Protein AF-A0A150FUW3-F1 (afdb_monomer)

Foldseek 3Di:
DDDDDDDDDDDDDDDDDDDDDDDDDDDDDDDDDDPDDPVVVVVVVVVVVVVVVVVCVVCVLQVVQACLLVVLLVVLLVQQPAAAPFFDQVQQPQDDDPDPVSVVVCSVQQLPVRRHHTLCSCFLVLLVVLLVVLVVLLVDDLVVVVVDPPPCSVVSVLLNVLVVVPPNSVVVSVVSSVVSSLVSLLVVQQVVQVVRLSRGPDPDSPVSSVSSSVSNSVSNVVNVVSQVVSCPRHPDGSSVSSVPHPNPAGPDDRVVVVVVVVVVVVCVVVVVVVVVQQVVQVVVQVVCCVVPVDGPPSVVVVVVVVVVVVVVVVVVVVVVVVVVVVVVVVVVVVVVVVVVD

Structure (mmCIF, N/CA/C/O backbone):
data_AF-A0A150FUW3-F1
#
_entry.id   AF-A0A150FUW3-F1
#
loop_
_atom_site.group_PDB
_atom_site.id
_atom_site.type_symbol
_atom_site.label_atom_id
_atom_site.label_alt_id
_atom_site.label_comp_id
_atom_site.label_asym_id
_atom_site.label_entity_id
_atom_site.label_seq_id
_atom_site.pdbx_PDB_ins_code
_atom_site.Cartn_x
_atom_site.Cartn_y
_atom_site.Cartn_z
_atom_site.occupancy
_atom_site.B_iso_or_equiv
_atom_site.auth_seq_id
_atom_site.auth_comp_id
_atom_site.auth_asym_id
_atom_site.auth_atom_id
_atom_site.pdbx_PDB_model_num
ATOM 1 N N . MET A 1 1 ? -45.607 -16.080 4.959 1.00 37.47 1 MET A N 1
ATOM 2 C CA . MET A 1 1 ? -45.667 -17.453 4.408 1.00 37.47 1 MET A CA 1
ATOM 3 C C . MET A 1 1 ? -47.050 -17.604 3.795 1.00 37.47 1 MET A C 1
ATOM 5 O O . MET A 1 1 ? -47.989 -17.216 4.462 1.00 37.47 1 MET A O 1
ATOM 9 N N . GLN A 1 2 ? -47.264 -18.031 2.559 1.00 35.19 2 GLN A N 1
ATOM 10 C CA . GLN A 1 2 ? -46.409 -18.742 1.613 1.00 35.19 2 GLN A CA 1
ATOM 11 C C . GLN A 1 2 ? -46.998 -18.547 0.205 1.00 35.19 2 GLN A C 1
ATOM 13 O O . GLN A 1 2 ? -48.210 -18.475 0.067 1.00 35.19 2 GLN A O 1
ATOM 18 N N . GLU A 1 3 ? -46.100 -18.437 -0.775 1.00 34.81 3 GLU A N 1
ATOM 19 C CA . GLU A 1 3 ? -46.233 -18.745 -2.208 1.00 34.81 3 GLU A CA 1
ATOM 20 C C . GLU A 1 3 ? -47.586 -18.560 -2.918 1.00 34.81 3 GLU A C 1
ATOM 22 O O . GLU A 1 3 ? -48.556 -19.258 -2.645 1.00 34.81 3 GLU A O 1
ATOM 27 N N . CYS A 1 4 ? -47.582 -17.770 -3.999 1.00 29.14 4 CYS A N 1
ATOM 28 C CA . CYS A 1 4 ? -48.498 -18.022 -5.108 1.00 29.14 4 CYS A CA 1
ATOM 29 C C . CYS A 1 4 ? -47.717 -18.145 -6.420 1.00 29.14 4 CYS A C 1
ATOM 31 O O . CYS A 1 4 ? -47.037 -17.219 -6.866 1.00 29.14 4 CYS A O 1
ATOM 33 N N . LYS A 1 5 ? -47.787 -19.364 -6.958 1.00 31.11 5 LYS A N 1
ATOM 34 C CA . LYS A 1 5 ? -47.196 -19.866 -8.194 1.00 31.11 5 LYS A CA 1
ATOM 35 C C . LYS A 1 5 ? -47.836 -19.231 -9.425 1.00 31.11 5 LYS A C 1
ATOM 37 O O . LYS A 1 5 ? -49.037 -18.994 -9.478 1.00 31.11 5 LYS A O 1
ATOM 42 N N . VAL A 1 6 ? -47.009 -19.094 -10.454 1.00 38.91 6 VAL A N 1
ATOM 43 C CA . VAL A 1 6 ? -47.401 -18.985 -11.860 1.00 38.91 6 VAL A CA 1
ATOM 44 C C . VAL A 1 6 ? -48.205 -20.226 -12.267 1.00 38.91 6 VAL A C 1
ATOM 46 O O . VAL A 1 6 ? -47.718 -21.342 -12.100 1.00 38.91 6 VAL A O 1
ATOM 49 N N . SER A 1 7 ? -49.389 -20.044 -12.855 1.00 29.75 7 SER A N 1
ATOM 50 C CA . SER A 1 7 ? -49.912 -20.960 -13.875 1.00 29.75 7 SER A CA 1
ATOM 51 C C . SER A 1 7 ? -50.961 -20.270 -14.739 1.00 29.75 7 SER A C 1
ATOM 53 O O . SER A 1 7 ? -51.855 -19.586 -14.249 1.00 29.75 7 SER A O 1
ATOM 55 N N . ALA A 1 8 ? -50.807 -20.482 -16.039 1.00 37.47 8 ALA A N 1
ATOM 56 C CA . ALA A 1 8 ? -51.645 -20.012 -17.121 1.00 37.47 8 ALA A CA 1
ATOM 57 C C . ALA A 1 8 ? -53.070 -20.584 -17.068 1.00 37.47 8 ALA A C 1
ATOM 59 O O . ALA A 1 8 ? -53.261 -21.765 -16.779 1.00 37.47 8 ALA A O 1
ATOM 60 N N . ALA A 1 9 ? -54.042 -19.758 -17.452 1.00 31.02 9 ALA A N 1
ATOM 61 C CA . ALA A 1 9 ? -55.336 -20.193 -17.960 1.00 31.02 9 ALA A CA 1
ATOM 62 C C . ALA A 1 9 ? -55.851 -19.133 -18.947 1.00 31.02 9 ALA A C 1
ATOM 64 O O . ALA A 1 9 ? -56.183 -18.013 -18.563 1.00 31.02 9 ALA A O 1
ATOM 65 N N . ALA A 1 10 ? -55.857 -19.486 -20.231 1.00 38.84 10 ALA A N 1
ATOM 66 C CA . ALA A 1 10 ? -56.596 -18.780 -21.271 1.00 38.84 10 ALA A CA 1
ATOM 67 C C . ALA A 1 10 ? -58.101 -19.071 -21.134 1.00 38.84 10 ALA A C 1
ATOM 69 O O . ALA A 1 10 ? -58.467 -20.128 -20.610 1.00 38.84 10 ALA A O 1
ATOM 70 N N . PRO A 1 11 ? -58.968 -18.212 -21.693 1.00 39.62 11 PRO A N 1
ATOM 71 C CA . PRO A 1 11 ? -60.165 -18.752 -22.327 1.00 39.62 11 PRO A CA 1
ATOM 72 C C . PRO A 1 11 ? -60.498 -18.112 -23.685 1.00 39.62 11 PRO A C 1
ATOM 74 O O . PRO A 1 11 ? -60.411 -16.900 -23.862 1.00 39.62 11 PRO A O 1
ATOM 77 N N . GLY A 1 12 ? -60.968 -18.972 -24.594 1.00 30.33 12 GLY A N 1
ATOM 78 C CA . GLY A 1 12 ? -62.076 -18.680 -25.508 1.00 30.33 12 GLY A CA 1
ATOM 79 C C . GLY A 1 12 ? -61.728 -18.045 -26.852 1.00 30.33 12 GLY A C 1
ATOM 80 O O . GLY A 1 12 ? -61.810 -16.832 -26.999 1.00 30.33 12 GLY A O 1
ATOM 81 N N . TRP A 1 13 ? -61.434 -18.876 -27.855 1.00 28.28 13 TRP A N 1
ATOM 82 C CA . TRP A 1 13 ? -61.594 -18.527 -29.271 1.00 28.28 13 TRP A CA 1
ATOM 83 C C . TRP A 1 13 ? -62.725 -19.376 -29.848 1.00 28.28 13 TRP A C 1
ATOM 85 O O . TRP A 1 13 ? -62.518 -20.546 -30.162 1.00 28.28 13 TRP A O 1
ATOM 95 N N . ASP A 1 14 ? -63.897 -18.764 -29.994 1.00 31.34 14 ASP A N 1
ATOM 96 C CA . ASP A 1 14 ? -64.994 -19.292 -30.795 1.00 31.34 14 ASP A CA 1
ATOM 97 C C . ASP A 1 14 ? -65.057 -18.531 -32.125 1.00 31.34 14 ASP A C 1
ATOM 99 O O . ASP A 1 14 ? -65.269 -17.323 -32.163 1.00 31.34 14 ASP A O 1
ATOM 103 N N . GLY A 1 15 ? -64.893 -19.280 -33.216 1.00 33.44 15 GLY A N 1
ATOM 104 C CA . GLY A 1 15 ? -65.797 -19.193 -34.362 1.00 33.44 15 GLY A CA 1
ATOM 105 C C . GLY A 1 15 ? -65.642 -18.055 -35.379 1.00 33.44 15 GLY A C 1
ATOM 106 O O . GLY A 1 15 ? -66.242 -17.000 -35.244 1.00 33.44 15 GLY A O 1
ATOM 107 N N . ALA A 1 16 ? -65.063 -18.443 -36.521 1.00 32.34 16 ALA A N 1
ATOM 108 C CA . ALA A 1 16 ? -65.572 -18.192 -37.879 1.00 32.34 16 ALA A CA 1
ATOM 109 C C . ALA A 1 16 ? -65.174 -16.905 -38.641 1.00 32.34 16 ALA A C 1
ATOM 111 O O . ALA A 1 16 ? -65.642 -15.808 -38.369 1.00 32.34 16 ALA A O 1
ATOM 112 N N . GLY A 1 17 ? -64.473 -17.125 -39.766 1.00 31.06 17 GLY A N 1
ATOM 113 C CA . GLY A 1 17 ? -64.921 -16.595 -41.062 1.00 31.06 17 GLY A CA 1
ATOM 114 C C . GLY A 1 17 ? -64.047 -15.549 -41.769 1.00 31.06 17 GLY A C 1
ATOM 115 O O . GLY A 1 17 ? -64.211 -14.362 -41.547 1.00 31.06 17 GLY A O 1
ATOM 116 N N . GLY A 1 18 ? -63.246 -16.002 -42.746 1.00 31.27 18 GLY A N 1
ATOM 117 C CA . GLY A 1 18 ? -63.209 -15.406 -44.095 1.00 31.27 18 GLY A CA 1
ATOM 118 C C . GLY A 1 18 ? -62.321 -14.182 -44.394 1.00 31.27 18 GLY A C 1
ATOM 119 O O . GLY A 1 18 ? -62.768 -13.053 -44.264 1.00 31.27 18 GLY A O 1
ATOM 120 N N . GLY A 1 19 ? -61.158 -14.440 -45.017 1.00 30.11 19 GLY A N 1
ATOM 121 C CA . GLY A 1 19 ? -60.608 -13.642 -46.136 1.00 30.11 19 GLY A CA 1
ATOM 122 C C . GLY A 1 19 ? -59.624 -12.487 -45.834 1.00 30.11 19 GLY A C 1
ATOM 123 O O . GLY A 1 19 ? -59.912 -11.634 -45.003 1.00 30.11 19 GLY A O 1
ATOM 124 N N . PRO A 1 20 ? -58.488 -12.384 -46.560 1.00 39.41 20 PRO A N 1
ATOM 125 C CA . PRO A 1 20 ? -57.720 -11.141 -46.731 1.00 39.41 20 PRO A CA 1
ATOM 126 C C . PRO A 1 20 ? -57.945 -10.556 -48.151 1.00 39.41 20 PRO A C 1
ATOM 128 O O . PRO A 1 20 ? -58.578 -11.216 -48.977 1.00 39.41 20 PRO A O 1
ATOM 131 N N . PRO A 1 21 ? -57.287 -9.455 -48.570 1.00 55.69 21 PRO A N 1
ATOM 132 C CA . PRO A 1 21 ? -56.905 -8.203 -47.891 1.00 55.69 21 PRO A CA 1
ATOM 133 C C . PRO A 1 21 ? -57.325 -6.953 -48.721 1.00 55.69 21 PRO A C 1
ATOM 135 O O . PRO A 1 21 ? -57.445 -7.060 -49.934 1.00 55.69 21 PRO A O 1
ATOM 138 N N . ALA A 1 22 ? -57.445 -5.745 -48.143 1.00 32.94 22 ALA A N 1
ATOM 139 C CA . ALA A 1 22 ? -57.265 -4.487 -48.906 1.00 32.94 22 ALA A CA 1
ATOM 140 C C . ALA A 1 22 ? -57.236 -3.206 -48.039 1.00 32.94 22 ALA A C 1
ATOM 142 O O . ALA A 1 22 ? -58.161 -2.921 -47.291 1.00 32.94 22 ALA A O 1
ATOM 143 N N . SER A 1 23 ? -56.155 -2.440 -48.223 1.00 32.97 23 SER A N 1
ATOM 144 C CA . SER A 1 23 ? -56.028 -0.968 -48.255 1.00 32.97 23 SER A CA 1
ATOM 145 C C . SER A 1 23 ? -56.788 -0.057 -47.269 1.00 32.97 23 SER A C 1
ATOM 147 O O . SER A 1 23 ? -57.982 0.175 -47.398 1.00 32.97 23 SER A O 1
ATOM 149 N N . ALA A 1 24 ? -55.979 0.626 -46.449 1.00 38.06 24 ALA A N 1
ATOM 150 C CA . ALA A 1 24 ? -55.981 2.072 -46.190 1.00 38.06 24 ALA A CA 1
ATOM 151 C C . ALA A 1 24 ? -57.296 2.783 -45.807 1.00 38.06 24 ALA A C 1
ATOM 153 O O . ALA A 1 24 ? -58.077 3.172 -46.665 1.00 38.06 24 ALA A O 1
ATOM 154 N N . SER A 1 25 ? -57.380 3.197 -44.539 1.00 31.14 25 SER A N 1
ATOM 155 C CA . SER A 1 25 ? -57.768 4.574 -44.201 1.00 31.14 25 SER A CA 1
ATOM 156 C C . SER A 1 25 ? -57.341 4.924 -42.776 1.00 31.14 25 SER A C 1
ATOM 158 O O . SER A 1 25 ? -57.685 4.250 -41.807 1.00 31.14 25 SER A O 1
ATOM 160 N N . THR A 1 26 ? -56.571 6.000 -42.675 1.00 40.09 26 THR A N 1
ATOM 161 C CA . THR A 1 26 ? -56.223 6.746 -41.467 1.00 40.09 26 THR A CA 1
ATOM 162 C C . THR A 1 26 ? -57.448 7.061 -40.610 1.00 40.09 26 THR A C 1
ATOM 164 O O . THR A 1 26 ? -58.296 7.852 -41.015 1.00 40.09 26 THR A O 1
ATOM 167 N N . THR A 1 27 ? -57.479 6.530 -39.388 1.00 36.19 27 THR A N 1
ATOM 168 C CA . THR A 1 27 ? -58.289 7.082 -38.294 1.00 36.19 27 THR A CA 1
ATOM 169 C C . THR A 1 27 ? -57.377 7.216 -37.082 1.00 36.19 27 THR A C 1
ATOM 171 O O . THR A 1 27 ? -56.878 6.231 -36.545 1.00 36.19 27 THR A O 1
ATOM 174 N N . SER A 1 28 ? -57.073 8.462 -36.729 1.00 34.62 28 SER A N 1
ATOM 175 C CA . SER A 1 28 ? -56.218 8.863 -35.615 1.00 34.62 28 SER A CA 1
ATOM 176 C C . SER A 1 28 ? -56.767 8.348 -34.282 1.00 34.62 28 SER A C 1
ATOM 178 O O . SER A 1 28 ? -57.844 8.765 -33.856 1.00 34.62 28 SER A O 1
ATOM 180 N N . ALA A 1 29 ? -56.018 7.471 -33.615 1.00 37.16 29 ALA A N 1
ATOM 181 C CA . ALA A 1 29 ? -56.268 7.098 -32.226 1.00 37.16 29 ALA A CA 1
ATOM 182 C C . ALA A 1 29 ? -55.984 8.296 -31.288 1.00 37.16 29 ALA A C 1
ATOM 184 O O . ALA A 1 29 ? -55.055 9.064 -31.560 1.00 37.16 29 ALA A O 1
ATOM 185 N N . PRO A 1 30 ? -56.747 8.480 -30.193 1.00 42.69 30 PRO A N 1
ATOM 186 C CA . PRO A 1 30 ? -56.487 9.544 -29.228 1.00 42.69 30 PRO A CA 1
ATOM 187 C C . PRO A 1 30 ? -55.140 9.311 -28.514 1.00 42.69 30 PRO A C 1
ATOM 189 O O . PRO A 1 30 ? -54.768 8.158 -28.274 1.00 42.69 30 PRO A O 1
ATOM 192 N N . PRO A 1 31 ? -54.387 10.372 -28.168 1.00 46.78 31 PRO A N 1
ATOM 193 C CA . PRO A 1 31 ? -53.097 10.225 -27.507 1.00 46.78 31 PRO A CA 1
ATOM 194 C C . PRO A 1 31 ? -53.284 9.643 -26.101 1.00 46.78 31 PRO A C 1
ATOM 196 O O . PRO A 1 31 ? -54.133 10.094 -25.332 1.00 46.78 31 PRO A O 1
ATOM 199 N N . LEU A 1 32 ? -52.470 8.638 -25.772 1.00 51.12 32 LEU A N 1
ATOM 200 C CA . LEU A 1 32 ? -52.350 8.069 -24.429 1.00 51.12 32 LEU A CA 1
ATOM 201 C C . LEU A 1 32 ? -52.140 9.196 -23.397 1.00 51.12 32 LEU A C 1
ATOM 203 O O . LEU A 1 32 ? -51.276 10.051 -23.61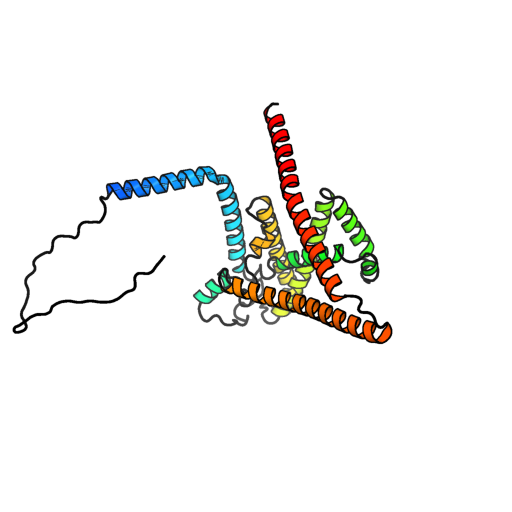4 1.00 51.12 32 LEU A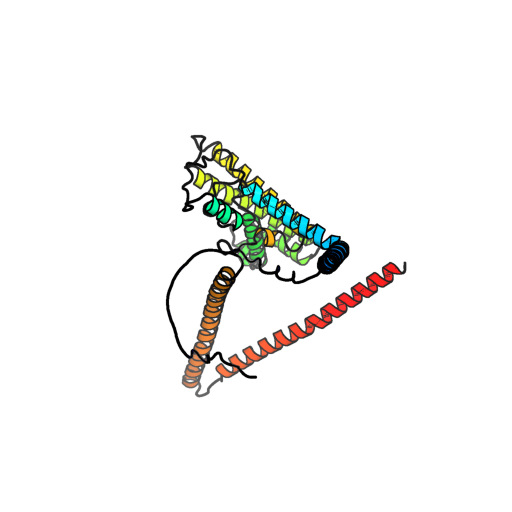 O 1
ATOM 207 N N . PRO A 1 33 ? -52.884 9.221 -22.276 1.00 49.25 33 PRO A N 1
ATOM 208 C CA . PRO A 1 33 ? -52.696 10.242 -21.256 1.00 49.25 33 PRO A CA 1
ATOM 209 C C . PRO A 1 33 ? -51.304 10.095 -20.627 1.00 49.25 33 PRO A C 1
ATOM 211 O O . PRO A 1 33 ? -50.927 9.025 -20.148 1.00 49.25 33 PRO A O 1
ATOM 214 N N . LEU A 1 34 ? -50.531 11.183 -20.642 1.00 60.91 34 LEU A N 1
ATOM 215 C CA . LEU A 1 34 ? -49.249 11.282 -19.946 1.00 60.91 34 LEU A CA 1
ATOM 216 C C . LEU A 1 34 ? -49.451 10.966 -18.449 1.00 60.91 34 LEU A C 1
ATOM 218 O O . LEU A 1 34 ? -50.363 11.520 -17.834 1.00 60.91 34 LEU A O 1
ATOM 222 N N . PRO A 1 35 ? -48.608 10.112 -17.838 1.00 61.66 35 PRO A N 1
ATOM 223 C CA . PRO A 1 35 ? -48.857 9.535 -16.512 1.00 61.66 35 PRO A CA 1
ATOM 224 C C . PRO A 1 35 ? -48.740 10.521 -15.334 1.00 61.66 35 PRO A C 1
ATOM 226 O O . PRO A 1 35 ? -48.893 10.115 -14.185 1.00 61.66 35 PRO A O 1
ATOM 229 N N . TRP A 1 36 ? -48.465 11.804 -15.577 1.00 66.25 36 TRP A N 1
ATOM 230 C CA . TRP A 1 36 ? -48.408 12.834 -14.542 1.00 66.25 36 TRP A CA 1
ATOM 231 C C . TRP A 1 36 ? -48.543 14.241 -15.149 1.00 66.25 36 TRP A C 1
ATOM 233 O O . TRP A 1 36 ? -47.997 14.505 -16.223 1.00 66.25 36 TRP A O 1
ATOM 243 N N . PRO A 1 37 ? -49.231 15.178 -14.473 1.00 75.12 37 PRO A N 1
ATOM 244 C CA . PRO A 1 37 ? -49.246 16.577 -14.883 1.00 75.12 37 PRO A CA 1
ATOM 245 C C . PRO A 1 37 ? -47.845 17.185 -14.714 1.00 75.12 37 PRO A C 1
ATOM 247 O O . PRO A 1 37 ? -47.195 16.968 -13.691 1.00 75.12 37 PRO A O 1
ATOM 250 N N . LEU A 1 38 ? -47.377 17.969 -15.697 1.00 68.44 38 LEU A N 1
ATOM 251 C CA . LEU A 1 38 ? -46.024 18.558 -15.723 1.00 68.44 38 LEU A CA 1
ATOM 252 C C . LEU A 1 38 ? -45.672 19.345 -14.443 1.00 68.44 38 LEU A C 1
ATOM 254 O O . LEU A 1 38 ? -44.518 19.362 -14.015 1.00 68.44 38 LEU A O 1
ATOM 258 N N . SER A 1 39 ? -46.676 19.925 -13.784 1.00 72.44 39 SER A N 1
ATOM 259 C CA . SER A 1 39 ? -46.544 20.608 -12.494 1.00 72.44 39 SER A CA 1
ATOM 260 C C . SER A 1 39 ? -46.178 19.673 -11.333 1.00 72.44 39 SER A C 1
ATOM 262 O O . SER A 1 39 ? -45.426 20.074 -10.446 1.00 72.44 39 SER A O 1
ATOM 264 N N . ALA A 1 40 ? -46.638 18.418 -11.340 1.00 69.25 40 ALA A N 1
ATOM 265 C CA . ALA A 1 40 ? -46.358 17.448 -10.282 1.00 69.25 40 ALA A CA 1
ATOM 266 C C . ALA A 1 40 ? -44.924 16.903 -10.347 1.00 69.25 40 ALA A C 1
ATOM 268 O O . ALA A 1 40 ? -44.279 16.785 -9.305 1.00 69.25 40 ALA A O 1
ATOM 269 N N . ALA A 1 41 ? -44.373 16.636 -11.538 1.00 67.06 41 ALA A N 1
ATOM 270 C CA . ALA A 1 41 ? -42.957 16.266 -11.617 1.00 67.06 41 ALA A CA 1
ATOM 271 C C . ALA A 1 41 ? -42.030 17.455 -11.388 1.00 67.06 41 ALA A C 1
ATOM 273 O O . ALA A 1 41 ? -40.966 17.264 -10.807 1.00 67.06 41 ALA A O 1
ATOM 274 N N . ALA A 1 42 ? -42.425 18.670 -11.785 1.00 69.94 42 ALA A N 1
ATOM 275 C CA . ALA A 1 42 ? -41.672 19.873 -11.447 1.00 69.94 42 ALA A CA 1
ATOM 276 C C . ALA A 1 42 ? -41.606 20.072 -9.923 1.00 69.94 42 ALA A C 1
ATOM 278 O O . ALA A 1 42 ? -40.523 20.302 -9.386 1.00 69.94 42 ALA A O 1
ATOM 279 N N . ALA A 1 43 ? -42.722 19.887 -9.208 1.00 70.75 43 ALA A N 1
ATOM 280 C CA . ALA A 1 43 ? -42.760 19.939 -7.745 1.00 70.75 43 ALA A CA 1
ATOM 281 C C . ALA A 1 43 ? -41.944 18.807 -7.086 1.00 70.75 43 ALA A C 1
ATOM 283 O O . ALA A 1 43 ? -41.231 19.042 -6.109 1.00 70.75 43 ALA A O 1
ATOM 284 N N . TRP A 1 44 ? -41.984 17.591 -7.638 1.00 70.94 44 TRP A N 1
ATOM 285 C CA . TRP A 1 44 ? -41.188 16.458 -7.154 1.00 70.94 44 TRP A CA 1
ATOM 286 C C . TRP A 1 44 ? -39.676 16.650 -7.382 1.00 70.94 44 TRP A C 1
ATOM 288 O O . TRP A 1 44 ? -38.876 16.403 -6.476 1.00 70.94 44 TRP A O 1
ATOM 298 N N . LEU A 1 45 ? -39.272 17.148 -8.557 1.00 72.88 45 LEU A N 1
ATOM 299 C CA . LEU A 1 45 ? -37.883 17.505 -8.871 1.00 72.88 45 LEU A CA 1
ATOM 300 C C . LEU A 1 45 ? -37.397 18.651 -7.986 1.00 72.88 45 LEU A C 1
ATOM 302 O O . LEU A 1 45 ? -36.316 18.546 -7.412 1.00 72.88 45 LEU A O 1
ATOM 306 N N . ALA A 1 46 ? -38.202 19.701 -7.809 1.00 71.38 46 ALA A N 1
ATOM 307 C CA . ALA A 1 46 ? -37.883 20.809 -6.913 1.00 71.38 46 ALA A CA 1
ATOM 308 C C . ALA A 1 46 ? -37.718 20.333 -5.460 1.00 71.38 46 ALA A C 1
ATOM 310 O O . ALA A 1 46 ? -36.768 20.731 -4.786 1.00 71.38 46 ALA A O 1
ATOM 311 N N . GLY A 1 47 ? -38.568 19.410 -4.995 1.00 71.31 47 GLY A N 1
ATOM 312 C CA . GLY A 1 47 ? -38.445 18.777 -3.681 1.00 71.31 47 GLY A CA 1
ATOM 313 C C . GLY A 1 47 ? -37.153 17.969 -3.519 1.00 71.31 47 GLY A C 1
ATOM 314 O O . GLY A 1 47 ? -36.472 18.104 -2.498 1.00 71.31 47 GLY A O 1
ATOM 315 N N . ARG A 1 48 ? -36.760 17.182 -4.534 1.00 72.31 48 ARG A N 1
ATOM 316 C CA . ARG A 1 48 ? -35.489 16.427 -4.527 1.00 72.31 48 ARG A CA 1
ATOM 317 C C . ARG A 1 48 ? -34.266 17.335 -4.621 1.00 72.31 48 ARG A C 1
ATOM 319 O O . ARG A 1 48 ? -33.291 17.085 -3.920 1.00 72.31 48 ARG A O 1
ATOM 326 N N . LEU A 1 49 ? -34.321 18.394 -5.423 1.00 72.56 49 LEU A N 1
ATOM 327 C CA . LEU A 1 49 ? -33.244 19.378 -5.545 1.00 72.56 49 LEU A CA 1
ATOM 328 C C . LEU A 1 49 ? -33.081 20.187 -4.251 1.00 72.56 49 LEU A C 1
ATOM 330 O O . LEU A 1 49 ? -31.960 20.383 -3.795 1.00 72.56 49 LEU A O 1
ATOM 334 N N . ALA A 1 50 ? -34.178 20.563 -3.590 1.00 67.94 50 ALA A N 1
ATOM 335 C CA . ALA A 1 50 ? -34.140 21.222 -2.285 1.00 67.94 50 ALA A CA 1
ATOM 336 C C . ALA A 1 50 ? -33.668 20.283 -1.160 1.00 67.94 50 ALA A C 1
ATOM 338 O O . ALA A 1 50 ? -33.014 20.720 -0.212 1.00 67.94 50 ALA A O 1
ATOM 339 N N . ALA A 1 51 ? -33.988 18.987 -1.228 1.00 65.44 51 ALA A N 1
ATOM 340 C CA . ALA A 1 51 ? -33.436 17.984 -0.315 1.00 65.44 51 ALA A CA 1
ATOM 341 C C . ALA A 1 51 ? -31.927 17.774 -0.545 1.00 65.44 51 ALA A C 1
ATOM 343 O O . ALA A 1 51 ? -31.168 17.738 0.420 1.00 65.44 51 ALA A O 1
ATOM 344 N N . ALA A 1 52 ? -31.482 17.724 -1.804 1.00 60.84 52 ALA A N 1
ATOM 345 C CA . ALA A 1 52 ? -30.069 17.622 -2.166 1.00 60.84 52 ALA A CA 1
ATOM 346 C C . ALA A 1 52 ? -29.271 18.874 -1.766 1.00 60.84 52 ALA A C 1
ATOM 348 O O . ALA A 1 52 ? -28.181 18.753 -1.217 1.00 60.84 52 ALA A O 1
ATOM 349 N N . ALA A 1 53 ? -29.828 20.074 -1.952 1.00 65.56 53 ALA A N 1
ATOM 350 C CA . ALA A 1 53 ? -29.200 21.324 -1.526 1.00 65.56 53 ALA A CA 1
ATOM 351 C C . ALA A 1 53 ? -29.045 21.399 0.003 1.00 65.56 53 ALA A C 1
ATOM 353 O O . ALA A 1 53 ? -27.981 21.768 0.499 1.00 65.56 53 ALA A O 1
ATOM 354 N N . ARG A 1 54 ? -30.069 20.974 0.759 1.00 63.84 54 ARG A N 1
ATOM 355 C CA . ARG A 1 54 ? -30.001 20.871 2.229 1.00 63.84 54 ARG A CA 1
ATOM 356 C C . ARG A 1 54 ? -28.977 19.833 2.690 1.00 63.84 54 ARG A C 1
ATOM 358 O O . ARG A 1 54 ? -28.241 20.097 3.635 1.00 63.84 54 ARG A O 1
ATOM 365 N N . PHE A 1 55 ? -28.882 18.697 1.998 1.00 62.69 55 PHE A N 1
ATOM 366 C CA . PHE A 1 55 ? -27.862 17.679 2.252 1.00 62.69 55 PHE A CA 1
ATOM 367 C C . PHE A 1 55 ? -26.444 18.213 1.994 1.00 62.69 55 PHE A C 1
ATOM 369 O O . PHE A 1 55 ? -25.579 18.089 2.857 1.00 62.69 55 PHE A O 1
ATOM 376 N N . CYS A 1 56 ? -26.209 18.874 0.857 1.00 61.38 56 CYS A N 1
ATOM 377 C CA . CYS A 1 56 ? -24.910 19.469 0.537 1.00 61.38 56 CYS A CA 1
ATOM 378 C C . CYS A 1 56 ? -24.502 20.570 1.520 1.00 61.38 56 CYS A C 1
ATOM 380 O O . CYS A 1 56 ? -23.325 20.674 1.847 1.00 61.38 56 CYS A O 1
ATOM 382 N N . HIS A 1 57 ? -25.451 21.367 2.019 1.00 65.00 57 HIS A N 1
ATOM 383 C CA . HIS A 1 57 ? -25.160 22.394 3.018 1.00 65.00 57 HIS A CA 1
ATOM 384 C C . HIS A 1 57 ? -24.810 21.782 4.385 1.00 65.00 57 HIS A C 1
ATOM 386 O O . HIS A 1 57 ? -23.853 22.210 5.028 1.00 65.00 57 HIS A O 1
ATOM 392 N N . TYR A 1 58 ? -25.530 20.732 4.797 1.00 66.12 58 TYR A N 1
ATOM 393 C CA . TYR A 1 58 ? -25.291 20.043 6.068 1.00 66.12 58 TYR A CA 1
ATOM 394 C C . TYR A 1 58 ? -23.977 19.241 6.077 1.00 66.12 58 TYR A C 1
ATOM 396 O O . TYR A 1 58 ? -23.274 19.220 7.082 1.00 66.12 58 TYR A O 1
ATOM 404 N N . TYR A 1 59 ? -23.606 18.627 4.949 1.00 70.00 59 TYR A N 1
ATOM 405 C CA . TYR A 1 59 ? -22.398 17.801 4.815 1.00 70.00 59 TYR A CA 1
ATOM 406 C C . TYR A 1 59 ? -21.265 18.482 4.036 1.00 70.00 59 TYR A C 1
ATOM 408 O O . TYR A 1 59 ? -20.370 17.790 3.547 1.00 70.00 59 TYR A O 1
ATOM 416 N N . HIS A 1 60 ? -21.270 19.814 3.91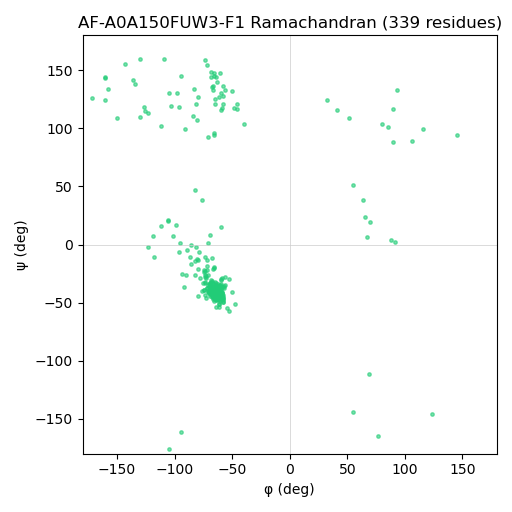0 1.00 76.31 60 HIS A N 1
ATOM 417 C CA . HIS A 1 60 ? -20.298 20.529 3.073 1.00 76.31 60 HIS A CA 1
ATOM 418 C C . HIS A 1 60 ? -18.841 20.222 3.471 1.00 76.31 60 HIS A C 1
ATOM 420 O O . HIS A 1 60 ? -17.979 20.092 2.605 1.00 76.31 60 HIS A O 1
ATOM 426 N N . GLU A 1 61 ? -18.578 20.019 4.766 1.00 75.06 61 GLU A N 1
ATOM 427 C CA . GLU A 1 61 ? -17.249 19.680 5.273 1.00 75.06 61 GLU A CA 1
ATOM 428 C C . GLU A 1 61 ? -16.824 18.263 4.853 1.00 75.06 61 GLU A C 1
ATOM 430 O O . GLU A 1 61 ? -15.718 18.062 4.355 1.00 75.06 61 GLU A O 1
ATOM 435 N N . VAL A 1 62 ? -17.721 17.278 4.961 1.00 73.88 62 VAL A N 1
ATOM 436 C CA . VAL A 1 62 ? -17.455 15.891 4.540 1.00 73.88 62 VAL A CA 1
ATOM 437 C C . VAL A 1 62 ? -17.289 15.805 3.023 1.00 73.88 62 VAL A C 1
ATOM 439 O O . VAL A 1 62 ? -16.387 15.121 2.543 1.00 73.88 62 VAL A O 1
ATOM 442 N N . LEU A 1 63 ? -18.118 16.527 2.266 1.00 74.00 63 LEU A N 1
ATOM 443 C CA . LEU A 1 63 ? -18.021 16.620 0.808 1.00 74.00 63 LEU A CA 1
ATOM 444 C C . LEU A 1 63 ? -16.725 17.306 0.368 1.00 74.00 63 LEU A C 1
ATOM 446 O O . LEU A 1 63 ? -16.123 16.862 -0.604 1.00 74.00 63 LEU A O 1
ATOM 450 N N . GLY A 1 64 ? -16.257 18.323 1.096 1.00 78.69 64 GLY A N 1
ATOM 451 C CA . GLY A 1 64 ? -14.963 18.963 0.853 1.00 78.69 64 GLY A CA 1
ATOM 452 C C . GLY A 1 64 ? -13.794 17.997 1.052 1.00 78.69 64 GLY A C 1
ATOM 453 O O . GLY A 1 64 ? -12.937 17.870 0.175 1.00 78.69 64 GLY A O 1
ATOM 454 N N . ARG A 1 65 ? -13.798 17.234 2.154 1.00 81.19 65 ARG A N 1
ATOM 455 C CA . ARG A 1 65 ? -12.781 16.198 2.407 1.00 81.19 65 ARG A CA 1
ATOM 456 C C . ARG A 1 65 ? -12.852 15.065 1.377 1.00 81.19 65 ARG A C 1
ATOM 458 O O . ARG A 1 65 ? -11.818 14.630 0.875 1.00 81.19 65 ARG A O 1
ATOM 465 N N . ALA A 1 66 ? -14.056 14.629 0.999 1.00 78.75 66 ALA A N 1
ATOM 466 C CA . ALA A 1 66 ? -14.265 13.636 -0.055 1.00 78.75 66 ALA A CA 1
ATOM 467 C C . ALA A 1 66 ? -13.748 14.129 -1.413 1.00 78.75 66 ALA A C 1
ATOM 469 O O . ALA A 1 66 ? -13.010 13.411 -2.086 1.00 78.75 66 ALA A O 1
ATOM 470 N N . ALA A 1 67 ? -14.079 15.362 -1.798 1.00 84.44 67 ALA A N 1
ATOM 471 C CA . ALA A 1 67 ? -13.635 15.969 -3.047 1.00 84.44 67 ALA A CA 1
ATOM 472 C C . ALA A 1 67 ? -12.109 16.089 -3.104 1.00 84.44 67 ALA A C 1
ATOM 474 O O . ALA A 1 67 ? -11.521 15.776 -4.136 1.00 84.44 67 ALA A O 1
ATOM 475 N N . LEU A 1 68 ? -11.460 16.445 -1.990 1.00 87.69 68 LEU A N 1
ATOM 476 C CA . LEU A 1 68 ? -10.002 16.443 -1.887 1.00 87.69 68 LEU A CA 1
ATOM 477 C C . LEU A 1 68 ? -9.431 15.035 -2.107 1.00 87.69 68 LEU A C 1
ATOM 479 O O . LEU A 1 68 ? -8.540 14.866 -2.939 1.00 87.69 68 LEU A O 1
ATOM 483 N N . THR A 1 69 ? -9.974 14.008 -1.438 1.00 83.44 69 THR A N 1
ATOM 484 C CA . THR A 1 69 ? -9.504 12.623 -1.642 1.00 83.44 69 THR A CA 1
ATOM 485 C C . THR A 1 69 ? -9.695 12.131 -3.071 1.00 83.44 69 THR A C 1
ATOM 487 O O . THR A 1 69 ? -8.764 11.580 -3.654 1.00 83.44 69 THR A O 1
ATOM 490 N N . LEU A 1 70 ? -10.866 12.368 -3.664 1.00 84.00 70 LEU A N 1
ATOM 491 C CA . LEU A 1 70 ? -11.169 11.972 -5.036 1.00 84.00 70 LEU A CA 1
ATOM 492 C C . LEU A 1 70 ? -10.326 12.756 -6.046 1.00 84.00 70 LEU A C 1
ATOM 494 O O . LEU A 1 70 ? -9.861 12.173 -7.021 1.00 84.00 70 LEU A O 1
ATOM 498 N N . GLY A 1 71 ? -10.074 14.042 -5.794 1.00 86.19 71 GLY A N 1
ATOM 499 C CA . GLY A 1 71 ? -9.216 14.888 -6.620 1.00 86.19 71 GLY A CA 1
ATOM 500 C C . GLY A 1 71 ? -7.760 14.422 -6.618 1.00 86.19 71 GLY A C 1
ATOM 501 O O . GLY A 1 71 ? -7.172 14.253 -7.684 1.00 86.19 71 GLY A O 1
ATOM 502 N N . LEU A 1 72 ? -7.191 14.133 -5.442 1.00 84.75 72 LEU A N 1
ATOM 503 C CA . LEU A 1 72 ? -5.833 13.584 -5.322 1.00 84.75 72 LEU A CA 1
ATOM 504 C C . LEU A 1 72 ? -5.719 12.192 -5.958 1.00 84.75 72 LEU A C 1
ATOM 506 O O . LEU A 1 72 ? -4.753 11.927 -6.673 1.0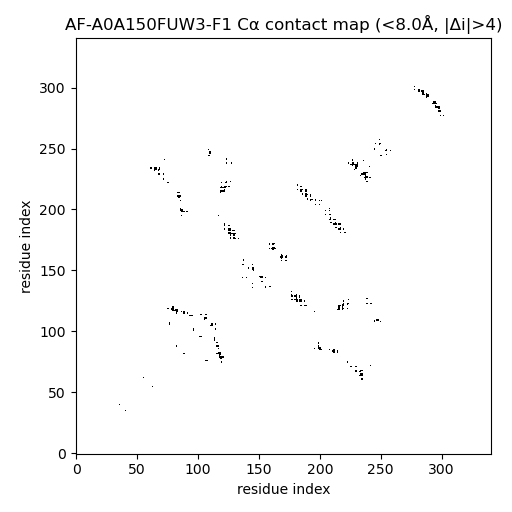0 84.75 72 LEU A O 1
ATOM 510 N N . LEU A 1 73 ? -6.717 11.321 -5.771 1.00 83.31 73 LEU A N 1
ATOM 511 C CA . LEU A 1 73 ? -6.763 10.014 -6.436 1.00 83.31 73 LEU A CA 1
ATOM 512 C C . LEU A 1 73 ? -6.832 10.156 -7.962 1.00 83.31 73 LEU A C 1
ATOM 514 O O . LEU A 1 73 ? -6.093 9.472 -8.669 1.00 83.31 73 LEU A O 1
ATOM 518 N N . ALA A 1 74 ? -7.671 11.058 -8.474 1.00 81.62 74 ALA A N 1
ATOM 519 C CA . ALA A 1 74 ? -7.767 11.335 -9.904 1.00 81.62 74 ALA A CA 1
ATOM 520 C C . ALA A 1 74 ? -6.444 11.873 -10.469 1.00 81.62 74 ALA A C 1
ATOM 522 O O . ALA A 1 74 ? -6.028 11.446 -11.543 1.00 81.62 74 ALA A O 1
ATOM 523 N N . LEU A 1 75 ? -5.746 12.741 -9.731 1.00 84.69 75 LEU A N 1
ATOM 524 C CA . LEU A 1 75 ? -4.455 13.297 -10.136 1.00 84.69 75 LEU A CA 1
ATOM 525 C C . LEU A 1 75 ? -3.349 12.233 -10.174 1.00 84.69 75 LEU A C 1
ATOM 527 O O . LEU A 1 75 ? -2.603 12.163 -11.149 1.00 84.69 75 LEU A O 1
ATOM 531 N N . ILE A 1 76 ? -3.272 11.356 -9.167 1.00 80.38 76 ILE A N 1
ATOM 532 C CA . ILE A 1 76 ? -2.319 10.231 -9.163 1.00 80.38 76 ILE A CA 1
ATOM 533 C C . ILE A 1 76 ? -2.607 9.286 -10.333 1.00 80.38 76 ILE A C 1
ATOM 535 O O . ILE A 1 76 ? -1.686 8.843 -11.018 1.00 80.38 76 ILE A O 1
ATOM 539 N N . ARG A 1 77 ? -3.887 9.003 -10.605 1.00 76.56 77 ARG A N 1
ATOM 540 C CA . ARG A 1 77 ? -4.277 8.186 -11.760 1.00 76.56 77 ARG A CA 1
ATOM 541 C C . ARG A 1 77 ? -3.939 8.866 -13.084 1.00 76.56 77 ARG A C 1
ATOM 543 O O . ARG A 1 77 ? -3.456 8.192 -13.987 1.00 76.56 77 ARG A O 1
ATOM 550 N N . ALA A 1 78 ? -4.117 10.180 -13.187 1.00 76.81 78 ALA A N 1
ATOM 551 C CA . ALA A 1 78 ? -3.722 10.946 -14.363 1.00 76.81 78 ALA A CA 1
ATOM 552 C C . ALA A 1 78 ? -2.198 10.926 -14.580 1.00 76.81 78 ALA A C 1
ATOM 554 O O . ALA A 1 78 ? -1.738 10.806 -15.712 1.00 76.81 78 ALA A O 1
ATOM 555 N N . GLY A 1 79 ? -1.393 10.975 -13.518 1.00 73.12 79 GLY A N 1
ATOM 556 C CA . GLY A 1 79 ? 0.062 10.933 -13.674 1.00 73.12 79 GLY A CA 1
ATOM 557 C C . GLY A 1 79 ? 0.626 9.561 -14.056 1.00 73.12 79 GLY A C 1
ATOM 558 O O . GLY A 1 79 ? 1.768 9.487 -14.495 1.00 73.12 79 GLY A O 1
ATOM 559 N N . HIS A 1 80 ? -0.168 8.485 -14.009 1.00 72.94 80 HIS A N 1
ATOM 560 C CA . HIS A 1 80 ? 0.222 7.208 -14.621 1.00 72.94 80 HIS A CA 1
ATOM 561 C C . HIS A 1 80 ? 0.327 7.300 -16.156 1.00 72.94 80 HIS A C 1
ATOM 563 O O . HIS A 1 80 ? 1.023 6.503 -16.778 1.00 72.94 80 HIS A O 1
ATOM 569 N N . PHE A 1 81 ? -0.305 8.303 -16.778 1.00 75.50 81 PHE A N 1
ATOM 570 C CA . PHE A 1 81 ? -0.145 8.579 -18.207 1.00 75.50 81 PHE A CA 1
ATOM 571 C C . PHE A 1 81 ? 1.159 9.319 -18.543 1.00 75.50 81 PHE A C 1
ATOM 573 O O . PHE A 1 81 ? 1.447 9.499 -19.723 1.00 75.50 81 PHE A O 1
ATOM 580 N N . ILE A 1 82 ? 1.945 9.746 -17.546 1.00 81.25 82 ILE A N 1
ATOM 581 C CA . ILE A 1 82 ? 3.242 10.396 -17.761 1.00 81.25 82 ILE A CA 1
ATOM 582 C C . ILE A 1 82 ? 4.302 9.297 -17.947 1.00 81.25 82 ILE A C 1
ATOM 584 O O . ILE A 1 82 ? 4.607 8.583 -16.982 1.00 81.25 82 ILE A O 1
ATOM 588 N N . PRO A 1 83 ? 4.863 9.130 -19.159 1.00 80.81 83 PRO A N 1
ATOM 589 C CA . PRO A 1 83 ? 5.866 8.106 -19.416 1.00 80.81 83 PRO A CA 1
ATOM 590 C C . PRO A 1 83 ? 7.203 8.461 -18.765 1.00 80.81 83 PRO A C 1
ATOM 592 O O . PRO A 1 83 ? 7.520 9.635 -18.550 1.00 80.81 83 PRO A O 1
ATOM 595 N N . LEU A 1 84 ? 8.008 7.439 -18.477 1.00 82.62 84 LEU A N 1
ATOM 596 C CA . LEU A 1 84 ? 9.360 7.651 -17.982 1.00 82.62 84 LEU A CA 1
ATOM 597 C C . LEU A 1 84 ? 10.248 8.285 -19.060 1.00 82.62 84 LEU A C 1
ATOM 599 O O . LEU A 1 84 ? 10.253 7.834 -20.210 1.00 82.62 84 LEU A O 1
ATOM 603 N N . PRO A 1 85 ? 11.051 9.295 -18.693 1.00 79.81 85 PRO A N 1
ATOM 604 C CA . PRO A 1 85 ? 12.022 9.872 -19.608 1.00 79.81 85 PRO A CA 1
ATOM 605 C C . PRO A 1 85 ? 13.043 8.812 -20.050 1.00 79.81 85 PRO A C 1
ATOM 607 O O . PRO A 1 85 ? 13.669 8.149 -19.224 1.00 79.81 85 PRO A O 1
ATOM 610 N N . GLY A 1 86 ? 13.212 8.666 -21.368 1.00 73.81 86 GLY A N 1
ATOM 611 C CA . GLY A 1 86 ? 14.201 7.771 -21.980 1.00 73.81 86 GLY A CA 1
ATOM 612 C C . GLY A 1 86 ? 13.723 6.351 -22.304 1.00 73.81 86 GLY A C 1
ATOM 613 O O . GLY A 1 86 ? 14.536 5.569 -22.794 1.00 73.81 86 GLY A O 1
ATOM 614 N N . VAL A 1 87 ? 12.449 6.011 -22.064 1.00 76.00 87 VAL A N 1
ATOM 615 C CA . VAL A 1 87 ? 11.871 4.697 -22.410 1.00 76.00 87 VAL A CA 1
ATOM 616 C C . VAL A 1 87 ? 11.105 4.770 -23.728 1.00 76.00 87 VAL A C 1
ATOM 618 O O . VAL A 1 87 ? 10.241 5.632 -23.895 1.00 76.00 87 VAL A O 1
ATOM 621 N N . ASP A 1 88 ? 11.385 3.845 -24.647 1.00 74.06 88 ASP A N 1
ATOM 622 C CA . ASP A 1 88 ? 10.572 3.663 -25.847 1.00 74.06 88 ASP A CA 1
ATOM 623 C C . ASP A 1 88 ? 9.320 2.844 -25.514 1.00 74.06 88 ASP A C 1
ATOM 625 O O . ASP A 1 88 ? 9.379 1.634 -25.293 1.00 74.06 88 ASP A O 1
ATOM 629 N N . LEU A 1 89 ? 8.163 3.508 -25.487 1.00 69.19 89 LEU A N 1
ATOM 630 C CA . LEU A 1 89 ? 6.871 2.882 -25.194 1.00 69.19 89 LEU A CA 1
ATOM 631 C C . LEU A 1 89 ? 6.441 1.880 -26.279 1.00 69.19 89 LEU A C 1
ATOM 633 O O . LEU A 1 89 ? 5.574 1.052 -26.007 1.00 69.19 89 LEU A O 1
ATOM 637 N N . ALA A 1 90 ? 7.007 1.961 -27.490 1.00 65.31 90 ALA A N 1
ATOM 638 C CA . ALA A 1 90 ? 6.710 1.040 -28.587 1.00 65.31 90 ALA A CA 1
ATOM 639 C C . ALA A 1 90 ? 7.505 -0.273 -28.487 1.00 65.31 90 ALA A C 1
ATOM 641 O O . ALA A 1 90 ? 7.045 -1.302 -28.981 1.00 65.31 90 ALA A O 1
ATOM 642 N N . ALA A 1 91 ? 8.671 -0.243 -27.833 1.00 61.69 91 ALA A N 1
ATOM 643 C CA . ALA A 1 91 ? 9.518 -1.411 -27.596 1.00 61.69 91 ALA A CA 1
ATOM 644 C C . ALA A 1 91 ? 9.129 -2.190 -26.326 1.00 61.69 91 ALA A C 1
ATOM 646 O O . ALA A 1 91 ? 9.513 -3.351 -26.176 1.00 61.69 91 ALA A O 1
ATOM 647 N N . VAL A 1 92 ? 8.348 -1.580 -25.423 1.00 61.50 92 VAL A N 1
ATOM 648 C CA . VAL A 1 92 ? 7.783 -2.282 -24.265 1.00 61.50 92 VAL A CA 1
ATOM 649 C C . VAL A 1 92 ? 6.800 -3.341 -24.778 1.00 61.50 92 VAL A C 1
ATOM 651 O O . VAL A 1 92 ? 5.830 -2.983 -25.452 1.00 61.50 92 VAL A O 1
ATOM 654 N N . PRO A 1 93 ? 7.006 -4.639 -24.481 1.00 53.59 93 PRO A N 1
ATOM 655 C CA . PRO A 1 93 ? 6.108 -5.683 -24.948 1.00 53.59 93 PRO A CA 1
ATOM 656 C C . PRO A 1 93 ? 4.695 -5.402 -24.431 1.00 53.59 93 PRO A C 1
ATOM 658 O O . PRO A 1 93 ? 4.452 -5.374 -23.224 1.00 53.59 93 PRO A O 1
ATOM 661 N N . ALA A 1 94 ? 3.759 -5.176 -25.355 1.00 52.81 94 ALA A N 1
ATOM 662 C CA . ALA A 1 94 ? 2.349 -5.039 -25.039 1.00 52.81 94 ALA A CA 1
ATOM 663 C C . ALA A 1 94 ? 1.845 -6.386 -24.515 1.00 52.81 94 ALA A C 1
ATOM 665 O O . ALA A 1 94 ? 1.496 -7.283 -25.284 1.00 52.81 94 ALA A O 1
ATOM 666 N N . ALA A 1 95 ? 1.812 -6.548 -23.199 1.00 46.88 95 ALA A N 1
ATOM 667 C CA . ALA A 1 95 ? 1.154 -7.687 -22.597 1.00 46.88 95 ALA A CA 1
ATOM 668 C C . ALA A 1 95 ? -0.372 -7.523 -22.776 1.00 46.88 95 ALA A C 1
ATOM 670 O O . ALA A 1 95 ? -1.072 -6.830 -22.044 1.00 46.88 95 ALA A O 1
ATOM 671 N N . GLY A 1 96 ? -0.876 -8.108 -23.866 1.00 46.59 96 GLY A N 1
ATOM 672 C CA . GLY A 1 96 ? -2.258 -8.564 -24.027 1.00 46.59 96 GLY A CA 1
ATOM 673 C C . GLY A 1 96 ? -3.385 -7.549 -23.796 1.00 46.59 96 GLY A C 1
ATOM 674 O O . GLY A 1 96 ? -4.309 -7.854 -23.046 1.00 46.59 96 GLY A O 1
ATOM 675 N N . ALA A 1 97 ? -3.364 -6.370 -24.421 1.00 47.59 97 ALA A N 1
ATOM 676 C CA . ALA A 1 97 ? -4.574 -5.548 -24.567 1.00 47.59 97 ALA A CA 1
ATOM 677 C C . ALA A 1 97 ? -4.821 -5.261 -26.052 1.00 47.59 97 ALA A C 1
ATOM 679 O O . ALA A 1 97 ? -4.031 -4.569 -26.696 1.00 47.59 97 ALA A O 1
ATOM 680 N N . ALA A 1 98 ? -5.906 -5.811 -26.598 1.00 43.44 98 ALA A N 1
ATOM 681 C CA . ALA A 1 98 ? -6.183 -5.811 -28.034 1.00 43.44 98 ALA A CA 1
ATOM 682 C C . ALA A 1 98 ? -6.817 -4.494 -28.528 1.00 43.44 98 ALA A C 1
ATOM 684 O O . ALA A 1 98 ? -6.854 -4.241 -29.730 1.00 43.44 98 ALA A O 1
ATOM 685 N N . THR A 1 99 ? -7.313 -3.632 -27.628 1.00 50.28 99 THR A N 1
ATOM 686 C CA . THR A 1 99 ? -7.981 -2.364 -27.987 1.00 50.28 99 THR A CA 1
ATOM 687 C C . THR A 1 99 ? -7.688 -1.211 -27.016 1.00 50.28 99 THR A C 1
ATOM 689 O O . THR A 1 99 ? -7.407 -1.405 -25.834 1.00 50.28 99 THR A O 1
ATOM 692 N N . ALA A 1 100 ? -7.798 0.034 -27.504 1.00 46.62 100 ALA A N 1
ATOM 693 C CA . ALA A 1 100 ? -7.594 1.255 -26.709 1.00 46.62 100 ALA A CA 1
ATOM 694 C C . ALA A 1 100 ? -8.557 1.374 -25.506 1.00 46.62 100 ALA A C 1
ATOM 696 O O . ALA A 1 100 ? -8.176 1.906 -24.464 1.00 46.62 100 ALA A O 1
ATOM 697 N N . GLY A 1 101 ? -9.772 0.821 -25.619 1.00 42.47 101 GLY A N 1
ATOM 698 C CA . GLY A 1 101 ? -10.734 0.745 -24.514 1.00 42.47 101 GLY A CA 1
ATOM 699 C C . GLY A 1 101 ? -10.291 -0.211 -23.404 1.00 42.47 101 GLY A C 1
ATOM 700 O O . GLY A 1 101 ? -10.418 0.112 -22.228 1.00 42.47 101 GLY A O 1
ATOM 701 N N . GLU A 1 102 ? -9.683 -1.341 -23.757 1.00 44.12 102 GLU A N 1
ATOM 702 C CA . GLU A 1 102 ? -9.152 -2.318 -22.801 1.00 44.12 102 GLU A CA 1
ATOM 703 C C . GLU A 1 102 ? -7.929 -1.774 -22.045 1.00 44.12 102 GLU A C 1
ATOM 705 O O . GLU A 1 102 ? -7.777 -2.011 -20.848 1.00 44.12 102 GLU A O 1
ATOM 710 N N . ARG A 1 103 ? -7.114 -0.943 -22.709 1.00 49.44 103 ARG A N 1
ATOM 711 C CA . ARG A 1 103 ? -6.020 -0.183 -22.078 1.00 49.44 103 ARG A CA 1
ATOM 712 C C . ARG A 1 103 ? -6.534 0.863 -21.084 1.00 49.44 103 ARG A C 1
ATOM 714 O O . ARG A 1 103 ? -5.989 0.971 -19.989 1.00 49.44 103 ARG A O 1
ATOM 721 N N . LEU A 1 104 ? -7.590 1.600 -21.440 1.00 46.78 104 LEU A N 1
ATOM 722 C CA . LEU A 1 104 ? -8.239 2.563 -20.543 1.00 46.78 104 LEU A CA 1
ATOM 723 C C . LEU A 1 104 ? -8.844 1.850 -19.326 1.00 46.78 104 LEU A C 1
ATOM 725 O O . LEU A 1 104 ? -8.637 2.276 -18.198 1.00 46.78 104 LEU A O 1
ATOM 729 N N . ILE A 1 105 ? -9.520 0.723 -19.539 1.00 47.19 105 ILE A N 1
ATOM 730 C CA . ILE A 1 105 ? -10.091 -0.122 -18.485 1.00 47.19 105 ILE A CA 1
ATOM 731 C C . ILE A 1 105 ? -8.973 -0.650 -17.570 1.00 47.19 105 ILE A C 1
ATOM 733 O O . ILE A 1 105 ? -8.998 -0.382 -16.372 1.00 47.19 105 ILE A O 1
ATOM 737 N N . LYS A 1 106 ? -7.921 -1.288 -18.094 1.00 48.91 106 LYS A N 1
ATOM 738 C CA . LYS A 1 106 ? -6.791 -1.770 -17.272 1.00 48.91 106 LYS A CA 1
ATOM 739 C C . LYS A 1 106 ? -6.102 -0.645 -16.473 1.00 48.91 106 LYS A C 1
ATOM 741 O O . LYS A 1 106 ? -5.759 -0.862 -15.308 1.00 48.91 106 LYS A O 1
ATOM 746 N N . ALA A 1 107 ? -5.989 0.565 -17.037 1.00 46.12 107 ALA A N 1
ATOM 747 C CA . ALA A 1 107 ? -5.478 1.761 -16.348 1.00 46.12 107 ALA A CA 1
ATOM 748 C C . ALA A 1 107 ? -6.425 2.291 -15.253 1.00 46.12 107 ALA A C 1
ATOM 750 O O . ALA A 1 107 ? -5.983 2.717 -14.179 1.00 46.12 107 ALA A O 1
ATOM 751 N N . LEU A 1 108 ? -7.739 2.213 -15.477 1.00 44.47 108 LEU A N 1
ATOM 752 C CA . LEU A 1 108 ? -8.767 2.567 -14.495 1.00 44.47 108 LEU A CA 1
ATOM 753 C C . LEU A 1 108 ? -8.874 1.527 -13.362 1.00 44.47 108 LEU A C 1
ATOM 755 O O . LEU A 1 108 ? -9.139 1.902 -12.219 1.00 44.47 108 LEU A O 1
ATOM 759 N N . TYR A 1 109 ? -8.562 0.251 -13.613 1.00 42.25 109 TYR A N 1
ATOM 760 C CA . TYR A 1 109 ? -8.698 -0.847 -12.639 1.00 42.25 109 TYR A CA 1
ATOM 761 C C . TYR A 1 109 ? -7.389 -1.296 -11.961 1.00 42.25 109 TYR A C 1
ATOM 763 O O . TYR A 1 109 ? -7.400 -2.262 -11.201 1.00 42.25 109 TYR A O 1
ATOM 771 N N . GLY A 1 110 ? -6.270 -0.590 -12.166 1.00 41.44 110 GLY A N 1
ATOM 772 C CA . GLY A 1 110 ? -5.021 -0.846 -11.431 1.00 41.44 110 GLY A CA 1
ATOM 773 C C . GLY A 1 110 ? -4.327 -2.165 -11.797 1.00 41.44 110 GLY A C 1
ATOM 774 O O . GLY A 1 110 ? -3.477 -2.642 -11.047 1.00 41.44 110 GLY A O 1
ATOM 775 N N . GLN A 1 111 ? -4.652 -2.746 -12.957 1.00 40.56 111 GLN A N 1
ATOM 776 C CA . GLN A 1 111 ? -3.943 -3.892 -13.541 1.00 40.56 111 GLN A CA 1
ATOM 777 C C . GLN A 1 111 ? -2.687 -3.428 -14.302 1.00 40.56 111 GLN A C 1
ATOM 779 O O . GLN A 1 111 ? -2.421 -3.846 -15.426 1.00 40.56 111 GLN A O 1
ATOM 784 N N . ALA A 1 112 ? -1.893 -2.555 -13.675 1.00 42.84 112 ALA A N 1
ATOM 785 C CA . ALA A 1 112 ? -0.644 -2.010 -14.209 1.00 42.84 112 ALA A CA 1
ATOM 786 C C . ALA A 1 112 ? 0.526 -3.014 -14.141 1.00 42.84 112 ALA A C 1
ATOM 788 O O . ALA A 1 112 ? 1.652 -2.642 -13.845 1.00 42.84 112 ALA A O 1
ATOM 789 N N . GLY A 1 113 ? 0.261 -4.300 -14.387 1.00 40.69 113 GLY A N 1
ATOM 790 C CA . GLY A 1 113 ? 1.311 -5.217 -14.844 1.00 40.69 113 GLY A CA 1
ATOM 791 C C . GLY A 1 113 ? 1.665 -4.978 -16.318 1.00 40.69 113 GLY A C 1
ATOM 792 O O . GLY A 1 113 ? 2.775 -5.287 -16.730 1.00 40.69 113 GLY A O 1
ATOM 793 N N . ASP A 1 114 ? 0.740 -4.364 -17.070 1.00 48.75 114 ASP A N 1
ATOM 794 C CA . ASP A 1 114 ? 0.785 -4.250 -18.536 1.00 48.75 114 ASP A CA 1
ATOM 795 C C . ASP A 1 114 ? 0.837 -2.793 -19.048 1.00 48.75 114 ASP A C 1
ATOM 797 O O . ASP A 1 114 ? 0.673 -2.550 -20.245 1.00 48.75 114 ASP A O 1
ATOM 801 N N . LEU A 1 115 ? 0.993 -1.795 -18.169 1.00 49.97 115 LEU A N 1
ATOM 802 C CA . LEU A 1 115 ? 1.075 -0.385 -18.573 1.00 49.97 115 LEU A CA 1
ATOM 803 C C . LEU A 1 115 ? 2.536 0.058 -18.729 1.00 49.97 115 LEU A C 1
ATOM 805 O O . LEU A 1 115 ? 3.414 -0.432 -18.018 1.00 49.97 115 LEU A O 1
ATOM 809 N N . PRO A 1 116 ? 2.812 0.951 -19.695 1.00 53.91 116 PRO A N 1
ATOM 810 C CA . PRO A 1 116 ? 4.166 1.306 -20.071 1.00 53.91 116 PRO A CA 1
ATOM 811 C C . PRO A 1 116 ? 4.854 2.029 -18.917 1.00 53.91 116 PRO A C 1
ATOM 813 O O . PRO A 1 116 ? 4.204 2.750 -18.164 1.00 53.91 116 PRO A O 1
ATOM 816 N N . ALA A 1 117 ? 6.165 1.828 -18.797 1.00 63.81 117 ALA A N 1
ATOM 817 C CA . ALA A 1 117 ? 7.014 2.405 -17.764 1.00 63.81 117 ALA A CA 1
ATOM 818 C C . ALA A 1 117 ? 6.633 3.869 -17.459 1.00 63.81 117 ALA A C 1
ATOM 820 O O . ALA A 1 117 ? 6.906 4.777 -18.249 1.00 63.81 117 ALA A O 1
ATOM 821 N N . SER A 1 118 ? 5.943 4.077 -16.334 1.00 76.06 118 SER A N 1
ATOM 822 C CA . SER A 1 118 ? 5.323 5.355 -15.964 1.00 76.06 118 SER A CA 1
ATOM 823 C C . SER A 1 118 ? 6.062 6.006 -14.802 1.00 76.06 118 SER A C 1
ATOM 825 O O . SER A 1 118 ? 6.743 5.335 -14.026 1.00 76.06 118 SER A O 1
ATOM 827 N N . LEU A 1 119 ? 5.899 7.318 -14.632 1.00 82.19 119 LEU A N 1
ATOM 828 C CA . LEU A 1 119 ? 6.504 8.045 -13.510 1.00 82.19 119 LEU A CA 1
ATOM 829 C C . LEU A 1 119 ? 6.098 7.471 -12.136 1.00 82.19 119 LEU A C 1
ATOM 831 O O . LEU A 1 119 ? 6.847 7.561 -11.167 1.00 82.19 119 LEU A O 1
ATOM 835 N N . PHE A 1 120 ? 4.919 6.855 -12.059 1.00 81.94 120 PHE A N 1
ATOM 836 C CA . PHE A 1 120 ? 4.302 6.344 -10.836 1.00 81.94 120 PHE A CA 1
ATOM 837 C C . PHE A 1 120 ? 4.353 4.816 -10.698 1.00 81.94 120 PHE A C 1
ATOM 839 O O . PHE A 1 120 ? 3.586 4.248 -9.921 1.00 81.94 120 PHE A O 1
ATOM 846 N N . ASP A 1 121 ? 5.273 4.149 -11.400 1.00 75.31 121 ASP A N 1
ATOM 847 C CA . ASP A 1 121 ? 5.331 2.681 -11.479 1.00 75.31 121 ASP A CA 1
ATOM 848 C C . ASP A 1 121 ? 5.560 1.989 -10.120 1.00 75.31 121 ASP A C 1
ATOM 850 O O . ASP A 1 121 ? 4.968 0.952 -9.826 1.00 75.31 121 ASP A O 1
ATOM 854 N N . LEU A 1 122 ? 6.362 2.588 -9.227 1.00 71.31 122 LEU A N 1
ATOM 855 C CA . LEU A 1 122 ? 6.567 2.039 -7.875 1.00 71.31 122 LEU A CA 1
ATOM 856 C C . LEU A 1 122 ? 5.336 2.194 -6.969 1.00 71.31 122 LEU A C 1
ATOM 858 O O . LEU A 1 122 ? 5.196 1.467 -5.976 1.00 71.31 122 LEU A O 1
ATOM 862 N N . GLY A 1 123 ? 4.450 3.141 -7.278 1.00 80.19 123 GLY A N 1
ATOM 863 C CA . GLY A 1 123 ? 3.293 3.453 -6.453 1.00 80.19 123 GLY A CA 1
ATOM 864 C C . GLY A 1 123 ? 3.663 3.791 -5.002 1.00 80.19 123 GLY A C 1
ATOM 865 O O . GLY A 1 123 ? 4.699 4.389 -4.713 1.00 80.19 123 GLY A O 1
ATOM 866 N N . ILE A 1 124 ? 2.798 3.382 -4.068 1.00 80.94 124 ILE A N 1
ATOM 867 C CA . ILE A 1 124 ? 3.010 3.527 -2.615 1.00 80.94 124 ILE A CA 1
ATOM 868 C C . ILE A 1 124 ? 3.823 2.357 -2.016 1.00 80.94 124 ILE A C 1
ATOM 870 O O . ILE A 1 124 ? 4.092 2.323 -0.814 1.00 80.94 124 ILE A O 1
ATOM 874 N N . SER A 1 125 ? 4.223 1.376 -2.836 1.00 75.75 125 SER A N 1
ATOM 875 C CA . SER A 1 125 ? 4.808 0.108 -2.376 1.00 75.75 125 SER A CA 1
ATOM 876 C C . SER A 1 125 ? 6.082 0.261 -1.534 1.00 75.75 125 SER A C 1
ATOM 878 O O . SER A 1 125 ? 6.185 -0.449 -0.536 1.00 75.75 125 SER A O 1
ATOM 880 N N . PRO A 1 126 ? 7.038 1.157 -1.854 1.00 80.00 126 PRO A N 1
ATOM 881 C CA . PRO A 1 126 ? 8.242 1.328 -1.036 1.00 80.00 126 PRO A CA 1
ATOM 882 C C . PRO A 1 126 ? 7.935 1.748 0.402 1.00 80.00 126 PRO A C 1
ATOM 884 O O . PRO A 1 126 ? 8.573 1.280 1.342 1.00 80.00 126 PRO A O 1
ATOM 887 N N . PHE A 1 127 ? 6.908 2.581 0.576 1.00 82.94 127 PHE A N 1
ATOM 888 C CA . PHE A 1 127 ? 6.460 3.046 1.883 1.00 82.94 127 PHE A CA 1
ATOM 889 C C . PHE A 1 127 ? 5.728 1.956 2.671 1.00 82.94 127 PHE A C 1
ATOM 891 O O . PHE A 1 127 ? 6.003 1.744 3.854 1.00 82.94 127 PHE A O 1
ATOM 898 N N . VAL A 1 128 ? 4.837 1.210 2.012 1.00 80.12 128 VAL A N 1
ATOM 899 C CA . VAL A 1 128 ? 4.167 0.056 2.632 1.00 80.12 128 VAL A CA 1
ATOM 900 C C . VAL A 1 128 ? 5.199 -0.992 3.060 1.00 80.12 128 VAL A C 1
ATOM 902 O O . VAL A 1 128 ? 5.163 -1.456 4.195 1.00 80.12 128 VAL A O 1
ATOM 905 N N . ASN A 1 129 ? 6.180 -1.294 2.210 1.00 78.50 129 ASN A N 1
ATOM 906 C CA . ASN A 1 129 ? 7.237 -2.250 2.533 1.00 78.50 129 ASN A CA 1
ATOM 907 C C . ASN A 1 129 ? 8.091 -1.771 3.715 1.00 78.50 129 ASN A C 1
ATOM 909 O O . ASN A 1 129 ? 8.342 -2.545 4.636 1.00 78.50 129 ASN A O 1
ATOM 913 N N . ALA A 1 130 ? 8.476 -0.493 3.739 1.00 81.25 130 ALA A N 1
ATOM 914 C CA . ALA A 1 130 ? 9.227 0.089 4.848 1.00 81.25 130 ALA A CA 1
ATOM 915 C C . ALA A 1 130 ? 8.474 0.020 6.180 1.00 81.25 130 ALA A C 1
ATOM 917 O O . ALA A 1 130 ? 9.050 -0.389 7.186 1.00 81.25 130 ALA A O 1
ATOM 918 N N . SER A 1 131 ? 7.184 0.366 6.188 1.00 80.06 131 SER A N 1
ATOM 919 C CA . SER A 1 131 ? 6.368 0.311 7.409 1.00 80.06 131 SER A CA 1
ATOM 920 C C . SER A 1 131 ? 6.175 -1.120 7.926 1.00 80.06 131 SER A C 1
ATOM 922 O O . SER A 1 131 ? 6.221 -1.340 9.136 1.00 80.06 131 SER A O 1
ATOM 924 N N . ILE A 1 132 ? 6.044 -2.110 7.035 1.00 79.00 132 ILE A N 1
ATOM 925 C CA . ILE A 1 132 ? 5.984 -3.533 7.409 1.00 79.00 132 ILE A CA 1
ATOM 926 C C . ILE A 1 132 ? 7.319 -3.994 7.999 1.00 79.00 132 ILE A C 1
ATOM 928 O O . ILE A 1 132 ? 7.338 -4.632 9.050 1.00 79.00 132 ILE A O 1
ATOM 932 N N . VAL A 1 133 ? 8.436 -3.659 7.352 1.00 79.31 133 VAL A N 1
ATOM 933 C CA . VAL A 1 133 ? 9.774 -4.021 7.838 1.00 79.31 133 VAL A CA 1
ATOM 934 C C . VAL A 1 133 ? 10.037 -3.385 9.199 1.00 79.31 133 VAL A C 1
ATOM 936 O O . VAL A 1 133 ? 10.450 -4.082 10.122 1.00 79.31 133 VAL A O 1
ATOM 939 N N . LEU A 1 134 ? 9.711 -2.103 9.367 1.00 82.19 134 LEU A N 1
ATOM 940 C CA . LEU A 1 134 ? 9.810 -1.414 10.650 1.00 82.19 134 LEU A CA 1
ATOM 941 C C . LEU A 1 134 ? 8.943 -2.093 11.722 1.00 82.19 134 LEU A C 1
ATOM 943 O O . LEU A 1 134 ? 9.415 -2.321 12.836 1.00 82.19 134 LEU A O 1
ATOM 947 N N . ALA A 1 135 ? 7.708 -2.479 11.387 1.00 82.88 135 ALA A N 1
ATOM 948 C CA . ALA A 1 135 ? 6.827 -3.202 12.302 1.00 82.88 135 ALA A CA 1
ATOM 949 C C . ALA A 1 135 ? 7.416 -4.558 12.729 1.00 82.88 135 ALA A C 1
ATOM 951 O O . ALA A 1 135 ? 7.389 -4.884 13.916 1.00 82.88 135 ALA A O 1
ATOM 952 N N . ILE A 1 136 ? 7.999 -5.317 11.795 1.00 80.00 136 ILE A N 1
ATOM 953 C CA . ILE A 1 136 ? 8.661 -6.599 12.082 1.00 80.00 136 ILE A CA 1
ATOM 954 C C . ILE A 1 136 ? 9.894 -6.380 12.968 1.00 80.00 136 ILE A C 1
ATOM 956 O O . ILE A 1 136 ? 10.049 -7.056 13.986 1.00 80.00 136 ILE A O 1
ATOM 960 N N . CYS A 1 137 ? 10.742 -5.404 12.639 1.00 77.06 137 CYS A N 1
ATOM 961 C CA . CYS A 1 137 ? 11.936 -5.086 13.417 1.00 77.06 137 CYS A CA 1
ATOM 962 C C . CYS A 1 137 ? 11.613 -4.690 14.869 1.00 77.06 137 CYS A C 1
ATOM 964 O O . CYS A 1 137 ? 12.366 -5.021 15.784 1.00 77.06 137 CYS A O 1
ATOM 966 N N . LEU A 1 138 ? 10.485 -4.016 15.102 1.00 79.62 138 LEU A N 1
ATOM 967 C CA . LEU A 1 138 ? 10.043 -3.629 16.446 1.00 79.62 138 LEU A CA 1
ATOM 968 C C . LEU A 1 138 ? 9.507 -4.802 17.277 1.00 79.62 138 LEU A C 1
ATOM 970 O O . LEU A 1 138 ? 9.487 -4.699 18.504 1.00 79.62 138 LEU A O 1
ATOM 974 N N . VAL A 1 139 ? 9.054 -5.881 16.632 1.00 83.12 139 VAL A N 1
ATOM 975 C CA . VAL A 1 139 ? 8.550 -7.100 17.290 1.00 83.12 139 VAL A CA 1
ATOM 976 C C . VAL A 1 139 ? 9.667 -8.119 17.527 1.00 83.12 139 VAL A C 1
ATOM 978 O O . VAL A 1 139 ? 9.583 -8.905 18.469 1.00 83.12 139 VAL A O 1
ATOM 981 N N . LEU A 1 140 ? 10.726 -8.096 16.712 1.00 76.69 140 LEU A N 1
ATOM 982 C CA . LEU A 1 140 ? 11.862 -9.007 16.844 1.00 76.69 140 LEU A CA 1
ATOM 983 C C . LEU A 1 140 ? 12.517 -8.879 18.238 1.00 76.69 140 LEU A C 1
ATOM 985 O O . LEU A 1 140 ? 12.725 -7.749 18.693 1.00 76.69 140 LEU A O 1
ATOM 989 N N . PRO A 1 141 ? 12.871 -9.987 18.920 1.00 71.56 141 PRO A N 1
ATOM 990 C CA . PRO A 1 141 ? 13.575 -9.938 20.202 1.00 71.56 141 PRO A CA 1
ATOM 991 C C . PRO A 1 141 ? 14.935 -9.235 20.071 1.00 71.56 141 PRO A C 1
ATOM 993 O O . PRO A 1 141 ? 15.582 -9.287 19.025 1.00 71.56 141 PRO A O 1
ATOM 996 N N . ALA A 1 142 ? 15.365 -8.540 21.131 1.00 66.00 142 ALA A N 1
ATOM 997 C CA . ALA A 1 142 ? 16.595 -7.739 21.128 1.00 66.00 142 ALA A CA 1
ATOM 998 C C . ALA A 1 142 ? 17.845 -8.560 20.770 1.00 66.00 142 ALA A C 1
ATOM 1000 O O . ALA A 1 142 ? 18.683 -8.078 20.016 1.00 66.00 142 ALA A O 1
ATOM 1001 N N . GLU A 1 143 ? 17.892 -9.817 21.202 1.00 65.31 143 GLU A N 1
ATOM 1002 C CA . GLU A 1 143 ? 18.989 -10.758 20.951 1.00 65.31 143 GLU A CA 1
ATOM 1003 C C . GLU A 1 143 ? 19.148 -11.104 19.459 1.00 65.31 143 GLU A C 1
ATOM 1005 O O . GLU A 1 143 ? 20.260 -11.212 18.951 1.00 65.31 143 GLU A O 1
ATOM 1010 N N . ALA A 1 144 ? 18.042 -11.192 18.709 1.00 62.25 144 ALA A N 1
ATOM 1011 C CA . ALA A 1 144 ? 18.078 -11.444 17.266 1.00 62.25 144 ALA A CA 1
ATOM 1012 C C . ALA A 1 144 ? 18.531 -10.214 16.459 1.00 62.25 144 ALA A C 1
ATOM 1014 O O . ALA A 1 144 ? 19.024 -10.353 15.341 1.00 62.25 144 ALA A O 1
ATOM 1015 N N . ALA A 1 145 ? 18.367 -9.007 17.013 1.00 59.56 145 ALA A N 1
ATOM 1016 C CA . ALA A 1 145 ? 18.790 -7.767 16.367 1.00 59.56 145 ALA A CA 1
ATOM 1017 C C . ALA A 1 145 ? 20.306 -7.528 16.482 1.00 59.56 145 ALA A C 1
ATOM 1019 O O . ALA A 1 145 ? 20.885 -6.918 15.585 1.00 59.56 145 ALA A O 1
ATOM 1020 N N . GLU A 1 146 ? 20.947 -8.024 17.546 1.00 59.16 146 GLU A N 1
ATOM 1021 C CA . GLU A 1 146 ? 22.412 -7.997 17.694 1.00 59.16 146 GLU A CA 1
ATOM 1022 C C . GLU A 1 146 ? 23.114 -9.019 16.792 1.00 59.16 146 GLU A C 1
ATOM 1024 O O . GLU A 1 146 ? 24.243 -8.791 16.368 1.00 59.16 146 GLU A O 1
ATOM 1029 N N . LEU A 1 147 ? 22.422 -10.104 16.425 1.00 59.03 147 LEU A N 1
ATOM 1030 C CA . LEU A 1 147 ? 22.931 -11.113 15.493 1.00 59.03 147 LEU A CA 1
ATOM 1031 C C . LEU A 1 147 ? 22.995 -10.629 14.032 1.00 59.03 147 LEU A C 1
ATOM 1033 O O . LEU A 1 147 ? 23.598 -11.292 13.187 1.00 59.03 147 LEU A O 1
ATOM 1037 N N . LEU A 1 148 ? 22.351 -9.502 13.706 1.00 61.94 148 LEU A N 1
ATOM 1038 C CA . LEU A 1 148 ? 22.333 -8.971 12.349 1.00 61.94 148 LEU A CA 1
ATOM 1039 C C . LEU A 1 148 ? 23.634 -8.179 12.083 1.00 61.94 148 LEU A C 1
ATOM 1041 O O . LEU A 1 148 ? 23.868 -7.162 12.740 1.00 61.94 148 LEU A O 1
ATOM 1045 N N . PRO A 1 149 ? 24.448 -8.551 11.075 1.00 54.47 149 PRO A N 1
ATOM 1046 C CA . PRO A 1 149 ? 25.798 -8.006 10.843 1.00 54.47 149 PRO A CA 1
ATOM 1047 C C . PRO A 1 149 ? 25.838 -6.532 10.388 1.00 54.47 149 PRO A C 1
ATOM 1049 O O . PRO A 1 149 ? 26.885 -6.020 10.006 1.00 54.47 149 PRO A O 1
ATOM 1052 N N . LEU A 1 150 ? 24.699 -5.840 10.411 1.00 60.31 150 LEU A N 1
ATOM 1053 C CA . LEU A 1 150 ? 24.507 -4.476 9.917 1.00 60.31 150 LEU A CA 1
ATOM 1054 C C . LEU A 1 150 ? 24.638 -3.395 11.011 1.00 60.31 150 LEU A C 1
ATOM 1056 O O . LEU A 1 150 ? 24.439 -2.220 10.716 1.00 60.31 150 LEU A O 1
ATOM 1060 N N . GLY A 1 151 ? 24.939 -3.752 12.269 1.00 62.75 151 GLY A N 1
ATOM 1061 C CA . GLY A 1 151 ? 25.157 -2.768 13.347 1.00 62.75 151 GLY A CA 1
ATOM 1062 C C . GLY A 1 151 ? 23.913 -1.947 13.724 1.00 62.75 151 GLY A C 1
ATOM 1063 O O . GLY A 1 151 ? 24.024 -0.841 14.245 1.00 62.75 151 GLY A O 1
ATOM 1064 N N . ILE A 1 152 ? 22.714 -2.477 13.456 1.00 65.94 152 ILE A N 1
ATOM 1065 C CA . ILE A 1 152 ? 21.430 -1.759 13.587 1.00 65.94 152 ILE A CA 1
ATOM 1066 C C . ILE A 1 152 ? 20.924 -1.718 15.046 1.00 65.94 152 ILE A C 1
ATOM 1068 O O . ILE A 1 152 ? 20.024 -0.945 15.374 1.00 65.94 152 ILE A O 1
ATOM 1072 N N . GLY A 1 153 ? 21.511 -2.513 15.948 1.00 68.00 153 GLY A N 1
ATOM 1073 C CA . GLY A 1 153 ? 21.092 -2.656 17.352 1.00 68.00 153 GLY A CA 1
ATOM 1074 C C . GLY A 1 153 ? 20.846 -1.333 18.105 1.00 68.00 153 GLY A C 1
ATOM 1075 O O . GLY A 1 153 ? 19.748 -1.151 18.639 1.00 68.00 153 GLY A O 1
ATOM 1076 N N . PRO A 1 154 ? 21.785 -0.363 18.094 1.00 72.00 154 PRO A N 1
ATOM 1077 C CA . PRO A 1 154 ? 21.617 0.917 18.791 1.00 72.00 154 PRO A CA 1
ATOM 1078 C C . PRO A 1 154 ? 20.462 1.764 18.237 1.00 72.00 154 PRO A C 1
ATOM 1080 O O . PRO A 1 154 ? 19.742 2.423 18.989 1.00 72.00 154 PRO A O 1
ATOM 1083 N N . TRP A 1 155 ? 20.261 1.736 16.918 1.00 77.38 155 TRP A N 1
ATOM 1084 C CA . TRP A 1 155 ? 19.176 2.455 16.252 1.00 77.38 155 TRP A CA 1
ATOM 1085 C C . TRP A 1 155 ? 17.812 1.818 16.558 1.00 77.38 155 TRP A C 1
ATOM 1087 O O . TRP A 1 155 ? 16.857 2.527 16.875 1.00 77.38 155 TRP A O 1
ATOM 1097 N N . LEU A 1 156 ? 17.736 0.482 16.581 1.00 78.44 156 LEU A N 1
ATOM 1098 C CA . LEU A 1 156 ? 16.525 -0.254 16.964 1.00 78.44 156 LEU A CA 1
ATOM 1099 C C . LEU A 1 156 ? 16.133 -0.022 18.429 1.00 78.44 156 LEU A C 1
ATOM 1101 O O . LEU A 1 156 ? 14.946 0.096 18.735 1.00 78.44 156 LEU A O 1
ATOM 1105 N N . GLY A 1 157 ? 17.119 0.077 19.328 1.00 75.81 157 GLY A N 1
ATOM 1106 C CA . GLY A 1 157 ? 16.903 0.438 20.731 1.00 75.81 157 GLY A CA 1
ATOM 1107 C C . GLY A 1 157 ? 16.211 1.794 20.871 1.00 75.81 157 GLY A C 1
ATOM 1108 O O . GLY A 1 157 ? 15.164 1.882 21.511 1.00 75.81 157 GLY A O 1
ATOM 1109 N N . ARG A 1 158 ? 16.717 2.821 20.171 1.00 80.50 158 ARG A N 1
ATOM 1110 C CA . ARG A 1 158 ? 16.096 4.159 20.141 1.00 80.50 158 ARG A CA 1
ATOM 1111 C C . ARG A 1 158 ? 14.664 4.138 19.604 1.00 80.50 158 ARG A C 1
ATOM 1113 O O . ARG A 1 158 ? 13.817 4.860 20.116 1.00 80.50 158 ARG A O 1
ATOM 1120 N N . LEU A 1 159 ? 14.369 3.301 18.610 1.00 83.00 159 LEU A N 1
ATOM 1121 C CA . LEU A 1 159 ? 13.008 3.172 18.079 1.00 83.00 159 LEU A CA 1
ATOM 1122 C C . LEU A 1 159 ? 12.047 2.472 19.041 1.00 83.00 159 LEU A C 1
ATOM 1124 O O . LEU A 1 159 ? 10.869 2.825 19.093 1.00 83.00 159 LEU A O 1
ATOM 1128 N N . ARG A 1 160 ? 12.524 1.488 19.810 1.00 81.00 160 ARG A N 1
ATOM 1129 C CA . ARG A 1 160 ? 11.718 0.848 20.859 1.00 81.00 160 ARG A CA 1
ATOM 1130 C C . ARG A 1 160 ? 11.431 1.816 22.006 1.00 81.00 160 ARG A C 1
ATOM 1132 O O . ARG A 1 160 ? 10.307 1.811 22.502 1.00 81.00 160 ARG A O 1
ATOM 1139 N N . GLU A 1 161 ? 12.400 2.652 22.379 1.00 82.81 161 GLU A N 1
ATOM 1140 C CA . GLU A 1 161 ? 12.217 3.738 23.353 1.00 82.81 161 GLU A CA 1
ATOM 1141 C C . GLU A 1 161 ? 11.169 4.739 22.848 1.00 82.81 161 GLU A C 1
ATOM 1143 O O . GLU A 1 161 ? 10.146 4.946 23.495 1.00 82.81 161 GLU A O 1
ATOM 1148 N N . ALA A 1 162 ? 11.328 5.225 21.613 1.00 82.19 162 ALA A N 1
ATOM 1149 C CA . ALA A 1 162 ? 10.363 6.117 20.973 1.00 82.19 162 ALA A CA 1
ATOM 1150 C C . ALA A 1 162 ? 8.951 5.499 20.903 1.00 82.19 162 ALA A C 1
ATOM 1152 O O . ALA A 1 162 ? 7.950 6.176 21.123 1.00 82.19 162 ALA A O 1
ATOM 1153 N N . ARG A 1 163 ? 8.833 4.185 20.669 1.00 80.56 163 ARG A N 1
ATOM 1154 C CA . ARG A 1 163 ? 7.532 3.496 20.705 1.00 80.56 163 ARG A CA 1
ATOM 1155 C C . ARG A 1 163 ? 6.898 3.504 22.105 1.00 80.56 163 ARG A C 1
ATOM 1157 O O . ARG A 1 163 ? 5.673 3.533 22.199 1.00 80.56 163 ARG A O 1
ATOM 1164 N N . ARG A 1 164 ? 7.700 3.465 23.177 1.00 82.44 164 ARG A N 1
ATOM 1165 C CA . ARG A 1 164 ? 7.228 3.534 24.577 1.00 82.44 164 ARG A CA 1
ATOM 1166 C C . ARG A 1 164 ? 6.818 4.948 24.981 1.00 82.44 164 ARG A C 1
ATOM 1168 O O . ARG A 1 164 ? 5.868 5.100 25.741 1.00 82.44 164 ARG A O 1
ATOM 1175 N N . GLU A 1 165 ? 7.487 5.959 24.437 1.00 83.25 165 GLU A N 1
ATOM 1176 C CA . GLU A 1 165 ? 7.190 7.379 24.668 1.00 83.25 165 GLU A CA 1
ATOM 1177 C C . GLU A 1 165 ? 5.838 7.836 24.071 1.00 83.25 165 GLU A C 1
ATOM 1179 O O . GLU A 1 165 ? 5.332 8.915 24.386 1.00 83.25 165 GLU A O 1
ATOM 1184 N N . GLY A 1 166 ? 5.204 7.012 23.231 1.00 81.62 166 GLY A N 1
ATOM 1185 C CA . GLY A 1 166 ? 3.865 7.270 22.704 1.00 81.62 166 GLY A CA 1
ATOM 1186 C C . GLY A 1 166 ? 3.844 8.451 21.731 1.00 81.62 166 GLY A C 1
ATOM 1187 O O . GLY A 1 166 ? 4.381 8.351 20.632 1.00 81.62 166 GLY A O 1
ATOM 1188 N N . ARG A 1 167 ? 3.212 9.571 22.119 1.00 74.75 167 ARG A N 1
ATOM 1189 C CA . ARG A 1 167 ? 2.985 10.737 21.235 1.00 74.75 167 ARG A CA 1
ATOM 1190 C C . ARG A 1 167 ? 4.265 11.482 20.852 1.00 74.75 167 ARG A C 1
ATOM 1192 O O . ARG A 1 167 ? 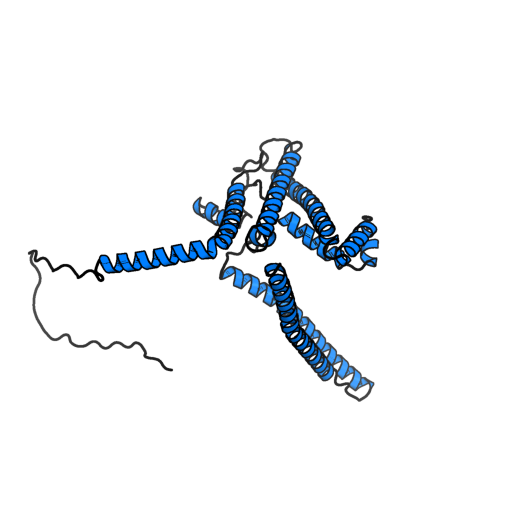4.351 11.976 19.734 1.00 74.75 167 ARG A O 1
ATOM 1199 N N . SER A 1 168 ? 5.250 11.584 21.748 1.00 75.62 168 SER A N 1
ATOM 1200 C CA . SER A 1 168 ? 6.518 12.261 21.428 1.00 75.62 168 SER A CA 1
ATOM 1201 C C . SER A 1 168 ? 7.400 11.420 20.504 1.00 75.62 168 SER A C 1
ATOM 1203 O O . SER A 1 168 ? 8.074 11.969 19.633 1.00 75.62 168 SER A O 1
ATOM 1205 N N . GLY A 1 169 ? 7.352 10.092 20.631 1.00 80.31 169 GLY A N 1
ATOM 1206 C CA . GLY A 1 169 ? 8.145 9.183 19.805 1.00 80.31 169 GLY A CA 1
ATOM 1207 C C . GLY A 1 169 ? 7.500 8.791 18.471 1.00 80.31 169 GLY A C 1
ATOM 1208 O O . GLY A 1 169 ? 8.181 8.260 17.592 1.00 80.31 169 GLY A O 1
ATOM 1209 N N . GLU A 1 170 ? 6.224 9.115 18.256 1.00 80.94 170 GLU A N 1
ATOM 1210 C CA . GLU A 1 170 ? 5.528 8.880 16.985 1.00 80.94 170 GLU A CA 1
ATOM 1211 C C . GLU A 1 170 ? 6.197 9.621 15.812 1.00 80.94 170 GLU A C 1
ATOM 1213 O O . GLU A 1 170 ? 6.331 9.073 14.718 1.00 80.94 170 GLU A O 1
ATOM 1218 N N . ALA A 1 171 ? 6.722 10.828 16.054 1.00 84.50 171 ALA A N 1
ATOM 1219 C CA . ALA A 1 171 ? 7.479 11.586 15.055 1.00 84.50 171 ALA A CA 1
ATOM 1220 C C . ALA A 1 171 ? 8.786 10.880 14.649 1.00 84.50 171 ALA A C 1
ATOM 1222 O O . ALA A 1 171 ? 9.140 10.849 13.468 1.00 84.50 171 ALA A O 1
ATOM 1223 N N . VAL A 1 172 ? 9.483 10.271 15.614 1.00 86.31 172 VAL A N 1
ATOM 1224 C CA . VAL A 1 172 ? 10.721 9.513 15.373 1.00 86.31 172 VAL A CA 1
ATOM 1225 C C . VAL A 1 172 ? 10.417 8.245 14.579 1.00 86.31 172 VAL A C 1
ATOM 1227 O O . VAL A 1 172 ? 11.126 7.931 13.622 1.00 86.31 172 VAL A O 1
ATOM 1230 N N . LEU A 1 173 ? 9.332 7.551 14.928 1.00 85.44 173 LEU A N 1
ATOM 1231 C CA . LEU A 1 173 ? 8.903 6.333 14.245 1.00 85.44 173 LEU A CA 1
ATOM 1232 C C . LEU A 1 173 ? 8.480 6.611 12.795 1.00 85.44 173 LEU A C 1
ATOM 1234 O O . LEU A 1 173 ? 8.880 5.888 11.881 1.00 85.44 173 LEU A O 1
ATOM 1238 N N . ASN A 1 174 ? 7.742 7.702 12.574 1.00 86.81 174 ASN A N 1
ATOM 1239 C CA . ASN A 1 174 ? 7.345 8.145 11.239 1.00 86.81 174 ASN A CA 1
ATOM 1240 C C . ASN A 1 174 ? 8.555 8.573 10.399 1.00 86.81 174 ASN A C 1
ATOM 1242 O O . ASN A 1 174 ? 8.667 8.174 9.240 1.00 86.81 174 ASN A O 1
ATOM 1246 N N . SER A 1 175 ? 9.500 9.316 10.981 1.00 87.94 175 SER A N 1
ATOM 1247 C CA . SER A 1 175 ? 10.743 9.699 10.297 1.00 87.94 175 SE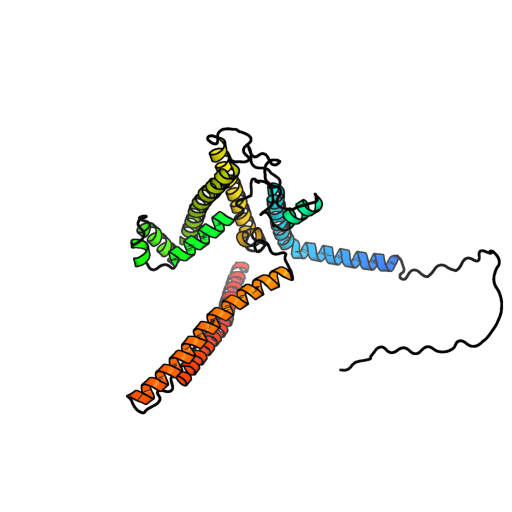R A CA 1
ATOM 1248 C C . SER A 1 175 ? 11.580 8.475 9.899 1.00 87.94 175 SER A C 1
ATOM 1250 O O . SER A 1 175 ? 12.053 8.377 8.763 1.00 87.94 175 SER A O 1
ATOM 1252 N N . ALA A 1 176 ? 11.689 7.484 10.787 1.00 88.81 176 ALA A N 1
ATOM 1253 C CA . ALA A 1 176 ? 12.360 6.219 10.500 1.00 88.81 176 ALA A CA 1
ATOM 1254 C C . ALA A 1 176 ? 11.689 5.451 9.351 1.00 88.81 176 ALA A C 1
ATOM 1256 O O . ALA A 1 176 ? 12.374 5.033 8.415 1.00 88.81 176 ALA A O 1
ATOM 1257 N N . SER A 1 177 ? 10.356 5.332 9.374 1.00 87.75 177 SER A N 1
ATOM 1258 C CA . SER A 1 177 ? 9.587 4.693 8.297 1.00 87.75 177 SER A CA 1
ATOM 1259 C C . SER A 1 177 ? 9.782 5.407 6.956 1.00 87.75 177 SER A C 1
ATOM 1261 O O . SER A 1 177 ? 9.968 4.749 5.934 1.00 87.75 177 SER A O 1
ATOM 1263 N N . ASN A 1 178 ? 9.790 6.743 6.945 1.00 90.38 178 ASN A N 1
ATOM 1264 C CA . ASN A 1 178 ? 9.995 7.537 5.730 1.00 90.38 178 ASN A CA 1
ATOM 1265 C C . ASN A 1 178 ? 11.417 7.382 5.171 1.00 90.38 178 ASN A C 1
ATOM 1267 O O . ASN A 1 178 ? 11.602 7.244 3.963 1.00 90.38 178 ASN A O 1
ATOM 1271 N N . THR A 1 179 ? 12.422 7.346 6.046 1.00 90.44 179 THR A N 1
ATOM 1272 C CA . THR A 1 179 ? 13.825 7.159 5.644 1.00 90.44 179 THR A CA 1
ATOM 1273 C C . THR A 1 179 ? 14.043 5.762 5.056 1.00 90.44 179 THR A C 1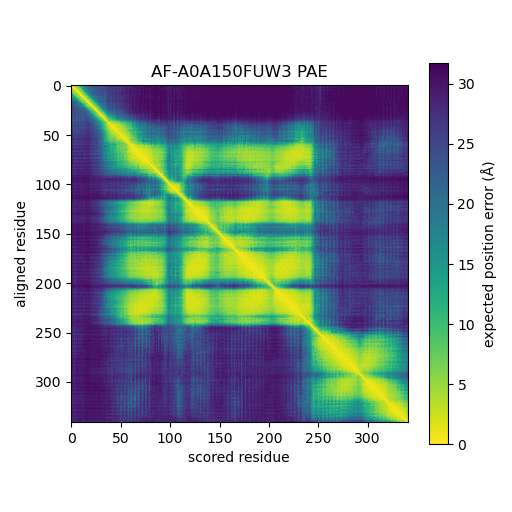
ATOM 1275 O O . THR A 1 179 ? 14.674 5.610 4.010 1.00 90.44 179 THR A O 1
ATOM 1278 N N . MET A 1 180 ? 13.452 4.736 5.676 1.00 87.81 180 MET A N 1
ATOM 1279 C CA . MET A 1 180 ? 13.446 3.373 5.139 1.00 87.81 180 MET A CA 1
ATOM 1280 C C . MET A 1 180 ? 12.725 3.296 3.788 1.00 87.81 180 MET A C 1
ATOM 1282 O O . MET A 1 180 ? 13.219 2.647 2.867 1.00 87.81 180 MET A O 1
ATOM 1286 N N . ALA A 1 181 ? 11.589 3.984 3.645 1.00 88.81 181 ALA A N 1
ATOM 1287 C CA . ALA A 1 181 ? 10.821 4.022 2.402 1.00 88.81 181 ALA A CA 1
ATOM 1288 C C . ALA A 1 181 ? 11.632 4.591 1.237 1.00 88.81 181 ALA A C 1
ATOM 1290 O O . ALA A 1 181 ? 11.568 4.044 0.137 1.00 88.81 181 ALA A O 1
ATOM 1291 N N . LEU A 1 182 ? 12.438 5.629 1.480 1.00 93.06 182 LEU A N 1
ATOM 1292 C CA . LEU A 1 182 ? 13.344 6.179 0.474 1.00 93.06 182 LEU A CA 1
ATOM 1293 C C . LEU A 1 182 ? 14.379 5.138 0.020 1.00 93.06 182 LEU A C 1
ATOM 1295 O O . LEU A 1 182 ? 14.601 4.982 -1.179 1.00 93.06 182 LEU A O 1
ATOM 1299 N N . GLY A 1 183 ? 14.954 4.373 0.953 1.00 89.69 183 GLY A N 1
ATOM 1300 C CA . GLY A 1 183 ? 15.870 3.273 0.630 1.00 89.69 183 GLY A CA 1
ATOM 1301 C C . GLY A 1 183 ? 15.212 2.192 -0.236 1.00 89.69 183 GLY A C 1
ATOM 1302 O O . GLY A 1 183 ? 15.763 1.796 -1.264 1.00 89.69 183 GLY A O 1
ATOM 1303 N N . PHE A 1 184 ? 13.992 1.773 0.118 1.00 85.19 184 PHE A N 1
ATOM 1304 C CA . PHE A 1 184 ? 13.207 0.838 -0.696 1.00 85.19 184 PHE A CA 1
ATOM 1305 C C . PHE A 1 184 ? 12.828 1.413 -2.066 1.00 85.19 184 PHE A C 1
ATOM 1307 O O . PHE A 1 184 ? 12.762 0.658 -3.035 1.00 85.19 184 PHE A O 1
ATOM 1314 N N . ALA A 1 185 ? 12.595 2.723 -2.170 1.00 86.25 185 ALA A N 1
ATOM 1315 C CA . ALA A 1 185 ? 12.262 3.379 -3.431 1.00 86.25 185 ALA A CA 1
ATOM 1316 C C . ALA A 1 185 ? 13.472 3.423 -4.369 1.00 86.25 185 ALA A C 1
ATOM 1318 O O . ALA A 1 185 ? 13.332 3.127 -5.552 1.00 86.25 185 ALA A O 1
ATOM 1319 N N . VAL A 1 186 ? 14.665 3.717 -3.842 1.00 91.94 186 VAL A N 1
ATOM 1320 C CA . VAL A 1 186 ? 15.915 3.667 -4.615 1.00 91.94 186 VAL A CA 1
ATOM 1321 C C . VAL A 1 186 ? 16.195 2.241 -5.084 1.00 91.94 186 VAL A C 1
ATOM 1323 O O . VAL A 1 186 ? 16.477 2.032 -6.261 1.00 91.94 186 VAL A O 1
ATOM 1326 N N . TYR A 1 187 ? 16.057 1.251 -4.197 1.00 84.88 187 TYR A N 1
ATOM 1327 C CA . TYR A 1 187 ? 16.243 -0.159 -4.545 1.00 84.88 187 TYR A CA 1
ATOM 1328 C C . TYR A 1 187 ? 15.244 -0.633 -5.612 1.00 84.88 187 TYR A C 1
ATOM 1330 O O . TYR A 1 187 ? 15.646 -1.179 -6.638 1.00 84.88 187 TYR A O 1
ATOM 1338 N N . GLY A 1 188 ? 13.946 -0.387 -5.407 1.00 79.62 188 GLY A N 1
ATOM 1339 C CA . GLY A 1 188 ? 12.904 -0.757 -6.366 1.00 79.62 188 GLY A CA 1
ATOM 1340 C C . GLY A 1 188 ? 13.050 -0.021 -7.699 1.00 79.62 188 GLY A C 1
ATOM 1341 O O . GLY A 1 188 ? 12.863 -0.619 -8.756 1.00 79.62 188 GLY A O 1
ATOM 1342 N N . GLY A 1 189 ? 13.449 1.253 -7.659 1.00 83.31 189 GLY A N 1
ATOM 1343 C CA . GLY A 1 189 ? 13.709 2.062 -8.844 1.00 83.31 189 GLY A CA 1
ATOM 1344 C C . GLY A 1 189 ? 14.909 1.549 -9.628 1.00 83.31 189 GLY A C 1
ATOM 1345 O O . GLY A 1 189 ? 14.851 1.508 -10.852 1.00 83.31 189 GLY A O 1
ATOM 1346 N N . LEU A 1 190 ? 15.968 1.106 -8.941 1.00 86.75 190 LEU A N 1
ATOM 1347 C CA . LEU A 1 190 ? 17.148 0.520 -9.575 1.00 86.75 190 LEU A CA 1
ATOM 1348 C C . LEU A 1 190 ? 16.805 -0.799 -10.264 1.00 86.75 190 LEU A C 1
ATOM 1350 O O . LEU A 1 190 ? 17.133 -0.963 -11.435 1.00 86.75 190 LEU A O 1
ATOM 1354 N N . MET A 1 191 ? 16.104 -1.702 -9.573 1.00 76.94 191 MET A N 1
ATOM 1355 C CA . MET A 1 191 ? 15.674 -2.974 -10.164 1.00 76.94 191 MET A CA 1
ATOM 1356 C C . MET A 1 191 ? 14.815 -2.737 -11.404 1.00 76.94 191 MET A C 1
ATOM 1358 O O . MET A 1 191 ? 15.076 -3.308 -12.462 1.00 76.94 191 MET A O 1
ATOM 1362 N N . ARG A 1 192 ? 13.868 -1.800 -11.315 1.00 75.62 192 ARG A N 1
ATOM 1363 C CA . ARG A 1 192 ? 13.001 -1.461 -12.440 1.00 75.62 192 ARG A CA 1
ATOM 1364 C C . ARG A 1 192 ? 13.750 -0.797 -13.599 1.00 75.62 192 ARG A C 1
ATOM 1366 O O . ARG A 1 192 ? 13.485 -1.103 -14.758 1.00 75.62 192 ARG A O 1
ATOM 1373 N N . ALA A 1 193 ? 14.701 0.087 -13.309 1.00 82.38 193 ALA A N 1
ATOM 1374 C CA . ALA A 1 193 ? 15.520 0.740 -14.326 1.00 82.38 193 ALA A CA 1
ATOM 1375 C C . ALA A 1 193 ? 16.431 -0.252 -15.067 1.00 82.38 193 ALA A C 1
ATOM 1377 O O . ALA A 1 193 ? 16.628 -0.096 -16.270 1.00 82.38 193 ALA A O 1
ATOM 1378 N N . LEU A 1 194 ? 16.948 -1.278 -14.377 1.00 81.12 194 LEU A N 1
ATOM 1379 C CA . LEU A 1 194 ? 17.732 -2.357 -14.988 1.00 81.12 194 LEU A CA 1
ATOM 1380 C C . LEU A 1 194 ? 16.874 -3.244 -15.903 1.00 81.12 194 LEU A C 1
ATOM 1382 O O . LEU A 1 194 ? 17.301 -3.560 -17.010 1.00 81.12 194 LEU A O 1
ATOM 1386 N N . GLU A 1 195 ? 15.645 -3.580 -15.501 1.00 74.25 195 GLU A N 1
ATOM 1387 C CA . GLU A 1 195 ? 14.695 -4.314 -16.357 1.00 74.25 195 GLU A CA 1
ATOM 1388 C C . GLU A 1 195 ? 14.363 -3.557 -17.653 1.00 74.25 195 GLU A C 1
ATOM 1390 O O . GLU A 1 195 ? 14.239 -4.154 -18.724 1.00 74.25 195 GLU A O 1
ATOM 1395 N N . LEU A 1 196 ? 14.241 -2.231 -17.561 1.00 75.56 196 LEU A N 1
ATOM 1396 C CA . LEU A 1 196 ? 13.881 -1.354 -18.677 1.00 75.56 196 LEU A CA 1
ATOM 1397 C C . LEU A 1 196 ? 15.059 -1.005 -19.598 1.00 75.56 196 LEU A C 1
ATOM 1399 O O . LEU A 1 196 ? 14.847 -0.333 -20.608 1.00 75.56 196 LEU A O 1
ATOM 1403 N N . GLN A 1 197 ? 16.281 -1.470 -19.307 1.00 74.69 197 GLN A N 1
ATOM 1404 C CA . GLN A 1 197 ? 17.458 -1.201 -20.148 1.00 74.69 197 GLN A CA 1
ATOM 1405 C C . GLN A 1 197 ? 17.300 -1.715 -21.583 1.00 74.69 197 GLN A C 1
ATOM 1407 O O . GLN A 1 197 ? 17.845 -1.116 -22.506 1.00 74.69 197 GLN A O 1
ATOM 1412 N N . SER A 1 198 ? 16.536 -2.793 -21.779 1.00 68.50 198 SER A N 1
ATOM 1413 C CA . SER A 1 198 ? 16.234 -3.351 -23.104 1.00 68.50 198 SER A CA 1
ATOM 1414 C C . SER A 1 198 ? 15.362 -2.431 -23.970 1.00 68.50 198 SER A C 1
ATOM 1416 O O . SER A 1 198 ? 15.375 -2.557 -25.190 1.00 68.50 198 SER A O 1
ATOM 1418 N N . CYS A 1 199 ? 14.638 -1.493 -23.351 1.00 71.19 199 CYS A N 1
ATOM 1419 C CA . CYS A 1 199 ? 13.695 -0.571 -23.992 1.00 71.19 199 CYS A CA 1
ATOM 1420 C C . CYS A 1 199 ? 14.186 0.893 -23.957 1.00 71.19 199 CYS A C 1
ATOM 1422 O O . CYS A 1 199 ? 13.391 1.821 -24.123 1.00 71.19 199 CYS A O 1
ATOM 1424 N N . ALA A 1 200 ? 15.471 1.127 -23.674 1.00 73.12 200 ALA A N 1
ATOM 1425 C CA . ALA A 1 200 ? 16.032 2.468 -23.540 1.00 73.12 200 ALA A CA 1
ATOM 1426 C C . ALA A 1 200 ? 16.319 3.107 -24.914 1.00 73.12 200 ALA A C 1
ATOM 1428 O O . ALA A 1 200 ? 17.049 2.544 -25.728 1.00 73.12 200 ALA A O 1
ATOM 1429 N N . LEU A 1 201 ? 15.802 4.321 -25.146 1.00 67.19 201 LEU A N 1
ATOM 1430 C CA . LEU A 1 201 ? 16.080 5.124 -26.353 1.00 67.19 201 LEU A CA 1
ATOM 1431 C C . LEU A 1 201 ? 17.535 5.611 -26.413 1.00 67.19 201 LEU A C 1
ATOM 1433 O O . LEU A 1 201 ? 18.101 5.783 -27.491 1.00 67.19 201 LEU A O 1
ATOM 1437 N N . TYR A 1 202 ? 18.141 5.850 -25.249 1.00 66.50 202 TYR A N 1
ATOM 1438 C CA . TYR A 1 202 ? 19.534 6.269 -25.138 1.00 66.50 202 TYR A CA 1
ATOM 1439 C C . TYR A 1 202 ? 20.424 5.030 -25.012 1.00 66.50 202 TYR A C 1
ATOM 1441 O O . TYR A 1 202 ? 20.544 4.438 -23.938 1.00 66.50 202 TYR A O 1
ATOM 1449 N N . GLY A 1 203 ? 21.037 4.629 -26.128 1.00 58.62 203 GLY A N 1
ATOM 1450 C CA . GLY A 1 203 ? 22.006 3.536 -26.171 1.00 58.62 203 GLY A CA 1
ATOM 1451 C C . GLY A 1 203 ? 23.191 3.804 -25.239 1.00 58.62 203 GLY A C 1
ATOM 1452 O O . GLY A 1 203 ? 23.890 4.804 -25.385 1.00 58.62 203 GLY A O 1
ATOM 1453 N N . GLY A 1 204 ? 23.407 2.904 -24.277 1.00 58.94 204 GLY A N 1
ATOM 1454 C CA . GLY A 1 204 ? 24.462 3.001 -23.265 1.00 58.94 204 GLY A CA 1
ATOM 1455 C C . GLY A 1 204 ? 23.899 3.365 -21.892 1.00 58.94 204 GLY A C 1
ATOM 1456 O O . GLY A 1 204 ? 23.824 4.535 -21.526 1.00 58.94 204 GLY A O 1
ATOM 1457 N N . GLY A 1 205 ? 23.532 2.343 -21.111 1.00 62.06 205 GLY A N 1
ATOM 1458 C CA . GLY A 1 205 ? 22.806 2.422 -19.833 1.00 62.06 205 GLY A CA 1
ATOM 1459 C C . GLY A 1 205 ? 23.449 3.214 -18.680 1.00 62.06 205 GLY A C 1
ATOM 1460 O O . GLY A 1 205 ? 22.996 3.077 -17.549 1.00 62.06 205 GLY A O 1
ATOM 1461 N N . GLY A 1 206 ? 24.466 4.044 -18.930 1.00 73.88 206 GLY A N 1
ATOM 1462 C CA . GLY A 1 206 ? 25.132 4.867 -17.917 1.00 73.88 206 GLY A CA 1
ATOM 1463 C C . GLY A 1 206 ? 24.292 6.051 -17.425 1.00 73.88 206 GLY A C 1
ATOM 1464 O O . GLY A 1 206 ? 24.190 6.254 -16.221 1.00 73.88 206 GLY A O 1
ATOM 1465 N N . LEU A 1 207 ? 23.662 6.816 -18.328 1.00 81.62 207 LEU A N 1
ATOM 1466 C CA . LEU A 1 207 ? 22.828 7.982 -17.966 1.00 81.62 207 LEU A CA 1
ATOM 1467 C C . LEU A 1 207 ? 21.339 7.648 -17.822 1.00 81.62 207 LEU A C 1
ATOM 1469 O O . LEU A 1 207 ? 20.630 8.321 -17.078 1.00 81.62 207 LEU A O 1
ATOM 1473 N N . PHE A 1 208 ? 20.875 6.596 -18.499 1.00 84.75 208 PHE A N 1
ATOM 1474 C CA . PHE A 1 208 ? 19.482 6.159 -18.439 1.00 84.75 208 PHE A CA 1
ATOM 1475 C C . PHE A 1 208 ? 19.101 5.697 -17.026 1.00 84.75 208 PHE A C 1
ATOM 1477 O O . PHE A 1 208 ? 18.189 6.254 -16.426 1.00 84.75 208 PHE A O 1
ATOM 1484 N N . VAL A 1 209 ? 19.862 4.762 -16.445 1.00 85.81 209 VAL A N 1
ATOM 1485 C CA . VAL A 1 209 ? 19.569 4.189 -15.120 1.00 85.81 209 VAL A CA 1
ATOM 1486 C C . VAL A 1 209 ? 19.423 5.250 -14.019 1.00 85.81 209 VAL A C 1
ATOM 1488 O O . VAL A 1 209 ? 18.374 5.263 -13.378 1.00 85.81 209 VAL A O 1
ATOM 1491 N N . PRO A 1 210 ? 20.386 6.163 -13.775 1.00 88.81 210 PRO A N 1
ATOM 1492 C CA . PRO A 1 210 ? 20.248 7.141 -12.694 1.00 88.81 210 PRO A CA 1
ATOM 1493 C C . PRO A 1 210 ? 19.082 8.111 -12.921 1.00 88.81 210 PRO A C 1
ATOM 1495 O O . PRO A 1 210 ? 18.401 8.476 -11.964 1.00 88.81 210 PRO A O 1
ATOM 1498 N N . LEU A 1 211 ? 18.806 8.493 -14.172 1.00 89.19 211 LEU A N 1
ATOM 1499 C CA . LEU A 1 211 ? 17.711 9.400 -14.510 1.00 89.19 211 LEU A CA 1
ATOM 1500 C C . LEU A 1 211 ? 16.342 8.725 -14.323 1.00 89.19 211 LEU A C 1
ATOM 1502 O O . LEU A 1 211 ? 15.424 9.329 -13.760 1.00 89.19 211 LEU A O 1
ATOM 1506 N N . THR A 1 212 ? 16.215 7.454 -14.712 1.00 87.94 212 THR A N 1
ATOM 1507 C CA . THR A 1 212 ? 15.015 6.644 -14.472 1.00 87.94 212 THR A CA 1
ATOM 1508 C C . THR A 1 212 ? 14.806 6.390 -12.980 1.00 87.94 212 THR A C 1
ATOM 1510 O O . THR A 1 212 ? 13.697 6.594 -12.491 1.00 87.94 212 THR A O 1
ATOM 1513 N N . VAL A 1 213 ? 15.856 6.035 -12.229 1.00 90.69 213 VAL A N 1
ATOM 1514 C CA . VAL A 1 213 ? 15.786 5.856 -10.766 1.00 90.69 213 VAL A CA 1
ATOM 1515 C C . VAL A 1 213 ? 15.315 7.139 -10.089 1.00 90.69 213 VAL A C 1
ATOM 1517 O O . VAL A 1 213 ? 14.387 7.097 -9.285 1.00 90.69 213 VAL A O 1
ATOM 1520 N N . LEU A 1 214 ? 15.899 8.288 -10.436 1.00 92.31 214 LEU A N 1
ATOM 1521 C CA . LEU A 1 214 ? 15.530 9.571 -9.841 1.00 92.31 214 LEU A CA 1
ATOM 1522 C C . LEU A 1 214 ? 14.079 9.954 -10.162 1.00 92.31 214 LEU A C 1
ATOM 1524 O O . LEU A 1 214 ? 13.362 10.412 -9.275 1.00 92.31 214 LEU A O 1
ATOM 1528 N N . SER A 1 215 ? 13.627 9.694 -11.390 1.00 90.81 215 SER A N 1
ATOM 1529 C CA . SER A 1 215 ? 12.235 9.916 -11.806 1.00 90.81 215 SER A CA 1
ATOM 1530 C C . SER A 1 215 ? 11.260 9.031 -11.022 1.00 90.81 215 SER A C 1
ATOM 1532 O O . SER A 1 215 ? 10.256 9.513 -10.503 1.00 90.81 215 SER A O 1
ATOM 1534 N N . LEU A 1 216 ? 11.582 7.746 -10.876 1.00 88.81 216 LEU A N 1
ATOM 1535 C CA . LEU A 1 216 ? 10.780 6.760 -10.150 1.00 88.81 216 LEU A CA 1
ATOM 1536 C C . LEU A 1 216 ? 10.715 7.045 -8.641 1.00 88.81 216 LEU A C 1
ATOM 1538 O O . LEU A 1 216 ? 9.648 6.949 -8.028 1.00 88.81 216 LEU A O 1
ATOM 1542 N N . VAL A 1 217 ? 11.838 7.447 -8.045 1.00 92.62 217 VAL A N 1
ATOM 1543 C CA . VAL A 1 217 ? 11.905 7.866 -6.638 1.00 92.62 217 VAL A CA 1
ATOM 1544 C C . VAL A 1 217 ? 11.101 9.148 -6.429 1.00 92.62 217 VAL A C 1
ATOM 1546 O O . VAL A 1 217 ? 10.299 9.212 -5.497 1.00 92.62 217 VAL A O 1
ATOM 1549 N N . ALA A 1 218 ? 11.239 10.138 -7.315 1.00 93.06 218 ALA A N 1
ATOM 1550 C CA . ALA A 1 218 ? 10.447 11.365 -7.261 1.00 93.06 218 ALA A CA 1
ATOM 1551 C C . ALA A 1 218 ? 8.942 11.065 -7.353 1.00 93.06 218 ALA A C 1
ATOM 1553 O O . ALA A 1 218 ? 8.162 11.580 -6.548 1.00 93.06 218 ALA A O 1
ATOM 1554 N N . GLY A 1 219 ? 8.539 10.171 -8.260 1.00 89.44 219 GLY A N 1
ATOM 1555 C CA . GLY A 1 219 ? 7.157 9.713 -8.379 1.00 89.44 219 GLY A CA 1
ATOM 1556 C C . GLY A 1 219 ? 6.633 9.058 -7.098 1.00 89.44 219 GLY A C 1
ATOM 1557 O O . GLY A 1 219 ? 5.561 9.420 -6.608 1.00 89.44 219 GLY A O 1
ATOM 1558 N N . SER A 1 220 ? 7.415 8.157 -6.497 1.00 87.12 220 SER A N 1
ATOM 1559 C CA . SER A 1 220 ? 7.067 7.518 -5.220 1.00 87.12 220 SER A CA 1
ATOM 1560 C C . SER A 1 220 ? 6.957 8.524 -4.065 1.00 87.12 220 SER A C 1
ATOM 1562 O O . SER A 1 220 ? 6.070 8.376 -3.221 1.00 87.12 220 SER A O 1
ATOM 1564 N N . CYS A 1 221 ? 7.807 9.554 -4.024 1.00 91.25 221 CYS A N 1
ATOM 1565 C CA . CYS A 1 221 ? 7.748 10.613 -3.013 1.00 91.25 221 CYS A CA 1
ATOM 1566 C C . CYS A 1 221 ? 6.497 11.488 -3.162 1.00 91.25 221 CYS A C 1
ATOM 1568 O O . CYS A 1 221 ? 5.844 11.785 -2.163 1.00 91.25 221 CYS A O 1
ATOM 1570 N N . ILE A 1 222 ? 6.121 11.856 -4.392 1.00 91.81 222 ILE A N 1
ATOM 1571 C CA . ILE A 1 222 ? 4.890 12.619 -4.669 1.00 91.81 222 ILE A CA 1
ATOM 1572 C C . ILE A 1 222 ? 3.661 11.826 -4.218 1.00 91.81 222 ILE A C 1
ATOM 1574 O O . ILE A 1 222 ? 2.771 12.366 -3.564 1.00 91.81 222 ILE A O 1
ATOM 1578 N N . ILE A 1 223 ? 3.635 10.527 -4.515 1.00 88.44 223 ILE A N 1
ATOM 1579 C CA . ILE A 1 223 ? 2.590 9.600 -4.072 1.00 88.44 223 ILE A CA 1
ATOM 1580 C C . ILE A 1 223 ? 2.545 9.532 -2.541 1.00 88.44 223 ILE A C 1
ATOM 1582 O O . ILE A 1 223 ? 1.480 9.675 -1.946 1.00 88.44 223 ILE A O 1
ATOM 1586 N N . HIS A 1 224 ? 3.684 9.374 -1.873 1.00 89.88 224 HIS A N 1
ATOM 1587 C CA . HIS A 1 224 ? 3.722 9.374 -0.411 1.00 89.88 224 HIS A CA 1
ATOM 1588 C C . HIS A 1 224 ? 3.222 10.705 0.189 1.00 89.88 224 HIS A C 1
ATOM 1590 O O . HIS A 1 224 ? 2.434 10.696 1.135 1.00 89.88 224 HIS A O 1
ATOM 1596 N N . MET A 1 225 ? 3.600 11.842 -0.401 1.00 91.31 225 MET A N 1
ATOM 1597 C CA . MET A 1 225 ? 3.118 13.167 0.003 1.00 91.31 225 MET A CA 1
ATOM 1598 C C . MET A 1 225 ? 1.601 13.316 -0.202 1.00 91.31 225 MET A C 1
ATOM 1600 O O . MET A 1 225 ? 0.892 13.863 0.644 1.00 91.31 225 MET A O 1
ATOM 1604 N N . ALA A 1 226 ? 1.066 12.793 -1.303 1.00 89.62 226 ALA A N 1
ATOM 1605 C CA . ALA A 1 226 ? -0.373 12.761 -1.535 1.00 89.62 226 ALA A CA 1
ATOM 1606 C C . ALA A 1 226 ? -1.093 11.868 -0.507 1.00 89.62 226 ALA A C 1
ATOM 1608 O O . ALA A 1 226 ? -2.147 12.247 0.006 1.00 89.62 226 ALA A O 1
ATOM 1609 N N . ALA A 1 227 ? -0.498 10.732 -0.131 1.00 86.94 227 ALA A N 1
ATOM 1610 C CA . ALA A 1 227 ? -1.036 9.833 0.889 1.00 86.94 227 ALA A CA 1
ATOM 1611 C C . ALA A 1 227 ? -1.117 10.506 2.266 1.00 86.94 227 ALA A C 1
ATOM 1613 O O . ALA A 1 227 ? -2.131 10.386 2.961 1.00 86.94 227 ALA A O 1
ATOM 1614 N N . SER A 1 228 ? -0.071 11.234 2.666 1.00 87.69 228 SER A N 1
ATOM 1615 C CA . SER A 1 228 ? -0.062 11.962 3.939 1.00 87.69 228 SER A CA 1
ATOM 1616 C C . SER A 1 228 ? -1.065 13.118 3.935 1.00 87.69 228 SER A C 1
ATOM 1618 O O . SER A 1 228 ? -1.772 13.313 4.922 1.00 87.69 228 SER A O 1
ATOM 1620 N N . THR A 1 229 ? -1.231 13.796 2.797 1.00 89.56 229 THR A N 1
ATOM 1621 C CA . THR A 1 229 ? -2.240 14.853 2.618 1.00 89.56 229 THR A CA 1
ATOM 1622 C C . THR A 1 229 ? -3.668 14.308 2.732 1.00 89.56 229 THR A C 1
ATOM 1624 O O . THR A 1 229 ? -4.495 14.891 3.434 1.00 89.56 229 THR A O 1
ATOM 1627 N N . ILE A 1 230 ? -3.958 13.158 2.109 1.00 85.38 230 ILE A N 1
ATOM 1628 C CA . ILE A 1 230 ? -5.258 12.475 2.241 1.00 85.38 230 ILE A CA 1
ATOM 1629 C C . ILE A 1 230 ? -5.509 12.057 3.692 1.00 85.38 230 ILE A C 1
ATOM 1631 O O . ILE A 1 230 ? -6.624 12.194 4.181 1.00 85.38 230 ILE A O 1
ATOM 1635 N N . THR A 1 231 ? -4.485 11.575 4.393 1.00 85.69 231 THR A N 1
ATOM 1636 C CA . THR A 1 231 ? -4.633 11.149 5.792 1.00 85.69 231 THR A CA 1
ATOM 1637 C C . THR A 1 231 ? -4.886 12.338 6.729 1.00 85.69 231 THR A C 1
ATOM 1639 O O . THR A 1 231 ? -5.640 12.200 7.686 1.00 85.69 231 THR A O 1
ATOM 1642 N N . ALA A 1 232 ? -4.296 13.508 6.454 1.00 85.69 232 ALA A N 1
ATOM 1643 C CA . ALA A 1 232 ? -4.449 14.700 7.290 1.00 85.69 232 ALA A CA 1
ATOM 1644 C C . ALA A 1 232 ? -5.766 15.457 7.044 1.00 85.69 232 ALA A C 1
ATOM 1646 O O . ALA A 1 232 ? -6.429 15.867 7.996 1.00 85.69 232 ALA A O 1
ATOM 1647 N N . PHE A 1 233 ? -6.146 15.651 5.778 1.00 85.44 233 PHE A N 1
ATOM 1648 C CA . PHE A 1 233 ? -7.267 16.525 5.396 1.00 85.44 233 PHE A CA 1
ATOM 1649 C C . PHE A 1 233 ? -8.408 15.795 4.682 1.00 85.44 233 PHE A C 1
ATOM 1651 O O . PHE A 1 233 ? -9.467 16.374 4.452 1.00 85.44 233 PHE A O 1
ATOM 1658 N N . GLY A 1 234 ? -8.198 14.542 4.293 1.00 78.31 234 GLY A N 1
ATOM 1659 C CA . GLY A 1 234 ? -9.161 13.743 3.552 1.00 78.31 234 GLY A CA 1
ATOM 1660 C C . GLY A 1 234 ? -10.045 12.866 4.435 1.00 78.31 234 GLY A C 1
ATOM 1661 O O . GLY A 1 234 ? -10.219 13.083 5.634 1.00 78.31 234 GLY A O 1
ATOM 1662 N N . LEU A 1 235 ? -10.644 11.864 3.800 1.00 72.81 235 LEU A N 1
ATOM 1663 C CA . LEU A 1 235 ? -11.417 10.810 4.441 1.00 72.81 235 LEU A CA 1
ATOM 1664 C C . LEU A 1 235 ? -10.585 9.529 4.458 1.00 72.81 235 LEU A C 1
ATOM 1666 O O . LEU A 1 235 ? -10.091 9.119 3.417 1.00 72.81 235 LEU A O 1
ATOM 1670 N N . GLY A 1 236 ? -10.475 8.867 5.610 1.00 78.75 236 GLY A N 1
ATOM 1671 C CA . GLY A 1 236 ? -9.778 7.583 5.735 1.00 78.75 236 GLY A CA 1
ATOM 1672 C C . GLY A 1 236 ? -8.246 7.685 5.731 1.00 78.75 236 GLY A C 1
ATOM 1673 O O . GLY A 1 236 ? -7.670 8.746 5.941 1.00 78.75 236 GLY A O 1
ATOM 1674 N N . ASN A 1 237 ? -7.575 6.547 5.532 1.00 76.56 237 ASN A N 1
ATOM 1675 C CA . ASN A 1 237 ? -6.112 6.461 5.513 1.00 76.56 237 ASN A CA 1
ATOM 1676 C C . ASN A 1 237 ? -5.600 6.520 4.067 1.00 76.56 237 ASN A C 1
ATOM 1678 O O . ASN A 1 237 ? -5.901 5.631 3.266 1.00 76.56 237 ASN A O 1
ATOM 1682 N N . GLY A 1 238 ? -4.798 7.533 3.737 1.00 72.12 238 GLY A N 1
ATOM 1683 C CA . GLY A 1 238 ? -4.306 7.762 2.379 1.00 72.12 238 GLY A CA 1
ATOM 1684 C C . GLY A 1 238 ? -3.440 6.630 1.834 1.00 72.12 238 GLY A C 1
ATOM 1685 O O . GLY A 1 238 ? -3.557 6.299 0.659 1.00 72.12 238 GLY A O 1
ATOM 1686 N N . SER A 1 239 ? -2.651 5.958 2.679 1.00 69.50 239 SER A N 1
ATOM 1687 C CA . SER A 1 239 ? -1.843 4.801 2.252 1.00 69.50 239 SER A CA 1
ATOM 1688 C C . SER A 1 239 ? -2.709 3.622 1.793 1.00 69.50 239 SER A C 1
ATOM 1690 O O . SER A 1 239 ? -2.410 2.973 0.793 1.00 69.50 239 SER A O 1
ATOM 1692 N N . SER A 1 240 ? -3.824 3.384 2.490 1.00 71.31 240 SER A N 1
ATOM 1693 C CA . SER A 1 240 ? -4.788 2.336 2.150 1.00 71.31 240 SER A CA 1
ATOM 1694 C C . SER A 1 240 ? -5.646 2.735 0.955 1.00 71.31 240 SER A C 1
ATOM 1696 O O . SER A 1 240 ? -5.880 1.904 0.086 1.00 71.31 240 SER A O 1
ATOM 1698 N N . LEU A 1 241 ? -6.064 4.004 0.872 1.00 69.75 241 LEU A N 1
ATOM 1699 C CA . LEU A 1 241 ? -6.854 4.528 -0.246 1.00 69.75 241 LEU A CA 1
ATOM 1700 C C . LEU A 1 241 ? -6.087 4.546 -1.564 1.00 69.75 241 LEU A C 1
ATOM 1702 O O . LEU A 1 241 ? -6.636 4.215 -2.611 1.00 69.75 241 LEU A O 1
ATOM 1706 N N . MET A 1 242 ? -4.800 4.866 -1.517 1.00 68.75 242 MET A N 1
ATOM 1707 C CA . MET A 1 242 ? -3.930 4.788 -2.689 1.00 68.75 242 MET A CA 1
ATOM 1708 C C . MET A 1 242 ? -3.611 3.348 -3.089 1.00 68.75 242 MET A C 1
ATOM 1710 O O . MET A 1 242 ? -3.249 3.097 -4.234 1.00 68.75 242 MET A O 1
ATOM 1714 N N . ASN A 1 243 ? -3.818 2.407 -2.166 1.00 57.38 243 ASN A N 1
ATOM 1715 C CA . ASN A 1 243 ? -3.778 0.970 -2.398 1.00 57.38 243 ASN A CA 1
ATOM 1716 C C . ASN A 1 243 ? -5.188 0.360 -2.571 1.00 57.38 243 ASN A C 1
ATOM 1718 O O . ASN A 1 243 ? -5.338 -0.854 -2.435 1.00 57.38 243 ASN A O 1
ATOM 1722 N N . VAL A 1 244 ? -6.240 1.162 -2.835 1.00 49.31 244 VAL A N 1
ATOM 1723 C CA . VAL A 1 244 ? -7.592 0.648 -3.139 1.00 49.31 244 VAL A CA 1
ATOM 1724 C C . VAL A 1 244 ? -7.531 -0.101 -4.466 1.00 49.31 244 VAL A C 1
ATOM 1726 O O . VAL A 1 244 ? -7.586 0.461 -5.560 1.00 49.31 244 VAL A O 1
ATOM 1729 N N . GLY A 1 245 ? -7.341 -1.401 -4.292 1.00 48.66 245 GLY A N 1
ATOM 1730 C CA . GLY A 1 245 ? -7.014 -2.402 -5.283 1.00 48.66 245 GLY A CA 1
ATOM 1731 C C . GLY A 1 245 ? -6.093 -3.412 -4.610 1.00 48.66 245 GLY A C 1
ATOM 1732 O O . GLY A 1 245 ? -4.878 -3.234 -4.591 1.00 48.66 245 GLY A O 1
ATOM 1733 N N . LEU A 1 246 ? -6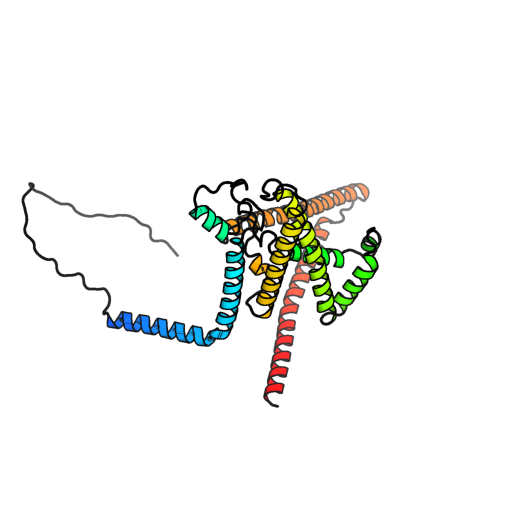.654 -4.506 -4.079 1.00 35.88 246 LEU A N 1
ATOM 1734 C CA . LEU A 1 246 ? -5.888 -5.755 -4.027 1.00 35.88 246 LEU A CA 1
ATOM 1735 C C . LEU A 1 246 ? -5.248 -5.902 -5.412 1.00 35.88 246 LEU A C 1
ATOM 1737 O O . LEU A 1 246 ? -5.988 -5.871 -6.398 1.00 35.88 246 LEU A O 1
ATOM 1741 N N . ARG A 1 247 ? -3.908 -5.970 -5.505 1.00 37.50 247 ARG A N 1
ATOM 1742 C CA . ARG A 1 247 ? -3.225 -6.103 -6.806 1.00 37.50 247 ARG A CA 1
ATOM 1743 C C . ARG A 1 247 ? -3.941 -7.188 -7.613 1.00 37.50 247 ARG A C 1
ATOM 1745 O O . ARG A 1 247 ? -3.984 -8.338 -7.188 1.00 37.50 247 ARG A O 1
ATOM 1752 N N . GLY A 1 248 ? -4.527 -6.796 -8.744 1.00 47.34 248 GLY A N 1
ATOM 1753 C CA . GLY A 1 248 ? -5.195 -7.703 -9.677 1.00 47.34 248 GLY A CA 1
ATOM 1754 C C . GLY A 1 248 ? -6.680 -8.004 -9.435 1.00 47.34 248 GLY A C 1
ATOM 1755 O O . GLY A 1 248 ? -7.223 -8.798 -10.200 1.00 47.34 248 GLY A O 1
ATOM 1756 N N . VAL A 1 249 ? -7.365 -7.401 -8.451 1.00 44.53 249 VAL A N 1
ATOM 1757 C CA . VAL A 1 249 ? -8.752 -7.782 -8.122 1.00 44.53 249 VAL A CA 1
ATOM 1758 C C . VAL A 1 249 ? -9.720 -6.595 -8.117 1.00 44.53 249 VAL A C 1
ATOM 1760 O O . VAL A 1 249 ? -9.601 -5.662 -7.326 1.00 44.53 249 VAL A O 1
ATOM 1763 N N . VAL A 1 250 ? -10.711 -6.657 -9.012 1.00 46.44 250 VAL A N 1
ATOM 1764 C CA . VAL A 1 250 ? -11.768 -5.645 -9.171 1.00 46.44 250 VAL A CA 1
ATOM 1765 C C . VAL A 1 250 ? -12.624 -5.567 -7.889 1.00 46.44 250 VAL A C 1
ATOM 1767 O O . VAL A 1 250 ? -12.936 -6.612 -7.304 1.00 46.44 250 VAL A O 1
ATOM 1770 N N . PRO A 1 251 ? -13.040 -4.371 -7.426 1.00 42.72 251 PRO A N 1
ATOM 1771 C CA . PRO A 1 251 ? -13.979 -4.258 -6.311 1.00 42.72 251 PRO A CA 1
ATOM 1772 C C . PRO A 1 251 ? -15.302 -4.970 -6.643 1.00 42.72 251 PRO A C 1
ATOM 1774 O O . PRO A 1 251 ? -15.874 -4.768 -7.712 1.00 42.72 251 PRO A O 1
ATOM 1777 N N . GLY A 1 252 ? -15.774 -5.829 -5.733 1.00 67.25 252 GLY A N 1
ATOM 1778 C CA . GLY A 1 252 ? -16.981 -6.648 -5.908 1.00 67.25 252 GLY A CA 1
ATOM 1779 C C . GLY A 1 252 ? -16.724 -8.150 -5.737 1.00 67.25 252 GLY A C 1
ATOM 1780 O O . GLY A 1 252 ? -15.866 -8.561 -4.957 1.00 67.25 252 GLY A O 1
ATOM 1781 N N . VAL A 1 253 ? -17.446 -8.976 -6.502 1.00 65.25 253 VAL A N 1
ATOM 1782 C CA . VAL A 1 253 ? -17.383 -10.454 -6.470 1.00 65.25 253 VAL A CA 1
ATOM 1783 C C . VAL A 1 253 ? -15.959 -11.039 -6.560 1.00 65.25 253 VAL A C 1
ATOM 1785 O O . VAL A 1 253 ? -15.664 -11.986 -5.825 1.00 65.25 253 VAL A O 1
ATOM 1788 N N . PRO A 1 254 ? -15.031 -10.526 -7.396 1.00 60.28 254 PRO A N 1
ATOM 1789 C CA . PRO A 1 254 ? -13.699 -11.120 -7.458 1.00 60.28 254 PRO A CA 1
ATOM 1790 C C . PRO A 1 254 ? -12.866 -10.801 -6.203 1.00 60.28 254 PRO A C 1
ATOM 1792 O O . PRO A 1 254 ? -12.050 -11.629 -5.802 1.00 60.28 254 PRO A O 1
ATOM 1795 N N . THR A 1 255 ? -13.132 -9.680 -5.516 1.00 59.91 255 THR A N 1
ATOM 1796 C CA . THR A 1 255 ? -12.509 -9.344 -4.218 1.00 59.91 255 THR A CA 1
ATOM 1797 C C . THR A 1 255 ? -12.972 -10.294 -3.118 1.00 59.91 255 THR A C 1
ATOM 1799 O O . THR A 1 255 ? -12.152 -10.798 -2.350 1.00 59.91 255 THR A O 1
ATOM 1802 N N . GLU A 1 256 ? -14.269 -10.611 -3.086 1.00 70.81 256 GLU A N 1
ATOM 1803 C CA . GLU A 1 256 ? -14.819 -11.620 -2.177 1.00 70.81 256 GLU A CA 1
ATOM 1804 C C . GLU A 1 256 ? -14.161 -12.987 -2.401 1.00 70.81 256 GLU A C 1
ATOM 1806 O O . GLU A 1 256 ? -13.806 -13.670 -1.441 1.00 70.81 256 GLU A O 1
ATOM 1811 N N . ARG A 1 257 ? -13.940 -13.371 -3.664 1.00 70.56 257 ARG A N 1
ATOM 1812 C CA . ARG A 1 257 ? -13.324 -14.656 -4.014 1.00 70.56 257 ARG A CA 1
ATOM 1813 C C . ARG A 1 257 ? -11.884 -14.761 -3.515 1.00 70.56 257 ARG A C 1
ATOM 1815 O O . ARG A 1 257 ? -11.538 -15.773 -2.912 1.00 70.56 257 ARG A O 1
ATOM 1822 N N . GLU A 1 258 ? -11.075 -13.724 -3.714 1.00 74.38 258 GLU A N 1
ATOM 1823 C CA . GLU A 1 258 ? -9.676 -13.707 -3.269 1.00 74.38 258 GLU A CA 1
ATOM 1824 C C . GLU A 1 258 ? -9.567 -13.698 -1.736 1.00 74.38 258 GLU A C 1
ATOM 1826 O O . GLU A 1 258 ? -8.828 -14.497 -1.154 1.00 74.38 258 GLU A O 1
ATOM 1831 N N . LEU A 1 259 ? -10.368 -12.865 -1.060 1.00 78.19 259 LEU A N 1
ATOM 1832 C CA . LEU A 1 259 ? -10.470 -12.873 0.404 1.00 78.19 259 LEU A CA 1
ATOM 1833 C C . LEU A 1 259 ? -10.907 -14.245 0.917 1.00 78.19 259 LEU A C 1
ATOM 1835 O O . LEU A 1 259 ? -10.328 -14.760 1.871 1.00 78.19 259 LEU A O 1
ATOM 1839 N N . ARG A 1 260 ? -11.889 -14.871 0.267 1.00 77.38 260 ARG A N 1
ATOM 1840 C CA . ARG A 1 260 ? -12.380 -16.201 0.632 1.00 77.38 260 ARG A CA 1
ATOM 1841 C C . ARG A 1 260 ? -11.309 -17.275 0.459 1.00 77.38 260 ARG A C 1
ATOM 1843 O O . ARG A 1 260 ? -11.199 -18.129 1.334 1.00 77.38 260 ARG A O 1
ATOM 1850 N N . LEU A 1 261 ? -10.506 -17.230 -0.604 1.00 80.75 261 LEU A N 1
ATOM 1851 C CA . LEU A 1 261 ? -9.409 -18.180 -0.828 1.00 80.75 261 LEU A CA 1
ATOM 1852 C C . LEU A 1 261 ? -8.300 -18.029 0.220 1.00 80.75 261 LEU A C 1
ATOM 1854 O O . LEU A 1 261 ? -7.869 -19.028 0.797 1.00 80.75 261 LEU A O 1
ATOM 1858 N N . ARG A 1 262 ? -7.900 -16.796 0.549 1.00 76.31 262 ARG A N 1
ATOM 1859 C CA . ARG A 1 262 ? -6.908 -16.544 1.610 1.00 76.31 262 ARG A CA 1
ATOM 1860 C C . ARG A 1 262 ? -7.435 -16.916 2.994 1.00 76.31 262 ARG A C 1
ATOM 1862 O O . ARG A 1 262 ? -6.726 -17.544 3.775 1.00 76.31 262 ARG A O 1
ATOM 1869 N N . LEU A 1 263 ? -8.703 -16.618 3.279 1.00 86.25 263 LEU A N 1
ATOM 1870 C CA . LEU A 1 263 ? -9.371 -17.060 4.506 1.00 86.25 263 LEU A CA 1
ATOM 1871 C C . LEU A 1 263 ? -9.453 -18.587 4.593 1.00 86.25 263 LEU A C 1
ATOM 1873 O O . LEU A 1 263 ? -9.295 -19.134 5.682 1.00 86.25 263 LEU A O 1
ATOM 1877 N N . LEU A 1 264 ? -9.685 -19.280 3.474 1.00 86.69 264 LEU A N 1
ATOM 1878 C CA . LEU A 1 264 ? -9.666 -20.742 3.418 1.00 86.69 264 LEU A CA 1
ATOM 1879 C C . LEU A 1 264 ? -8.268 -21.291 3.701 1.00 86.69 264 LEU A C 1
ATOM 1881 O O . LEU A 1 264 ? -8.156 -22.235 4.474 1.00 86.69 264 LEU A O 1
ATOM 1885 N N . GLN A 1 265 ? -7.213 -20.675 3.163 1.00 85.62 265 GLN A N 1
ATOM 1886 C CA . GLN A 1 265 ? -5.832 -21.056 3.473 1.00 85.62 265 GLN A CA 1
ATOM 1887 C C . GLN A 1 265 ? -5.506 -20.839 4.959 1.00 85.62 265 GLN A C 1
ATOM 1889 O O . GLN A 1 265 ? -5.004 -21.754 5.610 1.00 85.62 265 GLN A O 1
ATOM 1894 N N . CYS A 1 266 ? -5.858 -19.686 5.540 1.00 86.50 266 CYS A N 1
ATOM 1895 C CA . 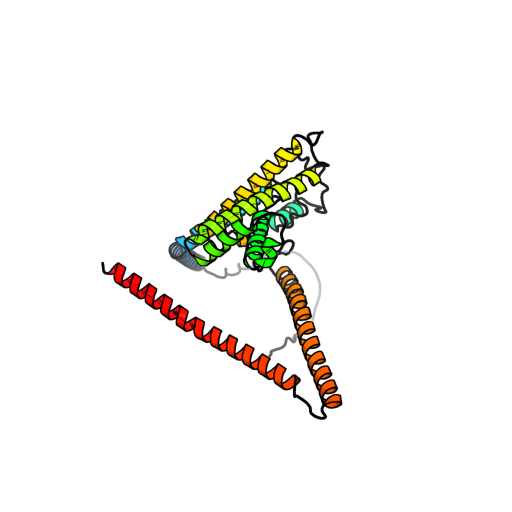CYS A 1 266 ? -5.670 -19.441 6.975 1.00 86.50 266 CYS A CA 1
ATOM 1896 C C . CYS A 1 266 ? -6.459 -20.433 7.844 1.00 86.50 266 CYS A C 1
ATOM 1898 O O . CYS A 1 266 ? -5.920 -20.966 8.815 1.00 86.50 266 CYS A O 1
ATOM 1900 N N . LYS A 1 267 ? -7.720 -20.717 7.491 1.00 80.06 267 LYS A N 1
ATOM 1901 C CA . LYS A 1 267 ? -8.544 -21.711 8.196 1.00 80.06 267 LYS A CA 1
ATOM 1902 C C . LYS A 1 267 ? -7.990 -23.126 8.050 1.00 80.06 267 LYS A C 1
ATOM 1904 O O . LYS A 1 267 ? -8.044 -23.876 9.016 1.00 80.06 267 LYS A O 1
ATOM 1909 N N . ALA A 1 268 ? -7.443 -23.480 6.889 1.00 86.81 268 ALA A N 1
ATOM 1910 C CA . ALA A 1 268 ? -6.845 -24.788 6.652 1.00 86.81 268 ALA A CA 1
ATOM 1911 C C . ALA A 1 268 ? -5.613 -25.004 7.539 1.00 86.81 268 ALA A C 1
ATOM 1913 O O . ALA A 1 268 ? -5.539 -26.016 8.228 1.00 86.81 268 ALA A O 1
ATOM 1914 N N . TRP A 1 269 ? -4.696 -24.033 7.602 1.00 86.88 269 TRP A N 1
ATOM 1915 C CA . TRP A 1 269 ? -3.515 -24.125 8.468 1.00 86.88 269 TRP A CA 1
ATOM 1916 C C . TRP A 1 269 ? -3.872 -24.102 9.960 1.00 86.88 269 TRP A C 1
ATOM 1918 O O . TRP A 1 269 ? -3.345 -24.905 10.729 1.00 86.88 269 TRP A O 1
ATOM 1928 N N . GLY A 1 270 ? -4.810 -23.241 10.371 1.00 80.81 270 GLY A N 1
ATOM 1929 C CA . GLY A 1 270 ? -5.302 -23.212 11.752 1.00 80.81 270 GLY A CA 1
ATOM 1930 C C . GLY A 1 270 ? -6.002 -24.515 12.157 1.00 80.81 270 GLY A C 1
ATOM 1931 O O . GLY A 1 270 ? -5.749 -25.045 13.237 1.00 80.81 270 GLY A O 1
ATOM 1932 N N . GLY A 1 271 ? -6.829 -25.068 11.266 1.00 85.06 271 GLY A N 1
ATOM 1933 C CA . GLY A 1 271 ? -7.504 -26.351 11.459 1.00 85.06 271 GLY A CA 1
ATOM 1934 C C . GLY A 1 271 ? -6.536 -27.533 11.493 1.00 85.06 271 GLY A C 1
ATOM 1935 O O . GLY A 1 271 ? -6.677 -28.399 12.350 1.00 85.06 271 GLY A O 1
ATOM 1936 N N . ALA A 1 272 ? -5.518 -27.548 10.629 1.00 88.31 272 ALA A N 1
ATOM 1937 C CA . ALA A 1 272 ? -4.481 -28.579 10.631 1.00 88.31 272 ALA A CA 1
ATOM 1938 C C . ALA A 1 272 ? -3.673 -28.576 11.938 1.00 88.31 272 ALA A C 1
ATOM 1940 O O . ALA A 1 272 ? -3.433 -29.637 12.508 1.00 88.31 272 ALA A O 1
ATOM 1941 N N . CYS A 1 273 ? -3.311 -27.396 12.451 1.00 85.88 273 CYS A N 1
ATOM 1942 C CA . CYS A 1 273 ? -2.601 -27.266 13.725 1.00 85.88 273 CYS A CA 1
ATOM 1943 C C . CYS A 1 273 ? -3.450 -27.761 14.910 1.00 85.88 273 CYS A C 1
ATOM 1945 O O . CYS A 1 273 ? -2.978 -28.558 15.720 1.00 85.88 273 CYS A O 1
ATOM 1947 N N . LEU A 1 274 ? -4.727 -27.363 14.973 1.00 82.12 274 LEU A N 1
ATOM 1948 C CA . LEU A 1 274 ? -5.670 -27.855 15.987 1.00 82.12 274 LEU A CA 1
ATOM 1949 C C . LEU A 1 274 ? -5.893 -29.369 15.883 1.00 82.12 274 LEU A C 1
ATOM 1951 O O . LEU A 1 274 ? -5.936 -30.054 16.903 1.00 82.12 274 LEU A O 1
ATOM 1955 N N . GLY A 1 275 ? -5.995 -29.898 14.662 1.00 86.12 275 GLY A N 1
ATOM 1956 C CA . GLY A 1 275 ? -6.118 -31.331 14.409 1.00 86.12 275 GLY A CA 1
ATOM 1957 C C . GLY A 1 275 ? -4.891 -32.110 14.882 1.00 86.12 275 GLY A C 1
ATOM 1958 O O . GLY A 1 275 ? -5.037 -33.124 15.560 1.00 86.12 275 GLY A O 1
ATOM 1959 N N . LEU A 1 276 ? -3.685 -31.609 14.599 1.00 89.81 276 LEU A N 1
ATOM 1960 C CA . LEU A 1 276 ? -2.437 -32.216 15.066 1.00 89.81 276 LEU A CA 1
ATOM 1961 C C . LEU A 1 276 ? -2.348 -32.213 16.599 1.00 89.81 276 LEU A C 1
ATOM 1963 O O . LEU A 1 276 ? -1.975 -33.221 17.191 1.00 89.81 276 LEU A O 1
ATOM 1967 N N . LEU A 1 277 ? -2.738 -31.109 17.242 1.00 83.19 277 LEU A N 1
ATOM 1968 C CA . LEU A 1 277 ? -2.807 -30.996 18.702 1.00 83.19 277 LEU A CA 1
ATOM 1969 C C . LEU A 1 277 ? -3.791 -32.002 19.314 1.00 83.19 277 LEU A C 1
ATOM 1971 O O . LEU A 1 277 ? -3.471 -32.633 20.319 1.00 83.19 277 LEU A O 1
ATOM 1975 N N . ALA A 1 278 ? -4.959 -32.191 18.695 1.00 80.88 278 ALA A N 1
ATOM 1976 C CA . ALA A 1 278 ? -5.955 -33.158 19.152 1.00 80.88 278 ALA A CA 1
ATOM 1977 C C . ALA A 1 278 ? -5.469 -34.612 19.005 1.00 80.88 278 ALA A C 1
ATOM 1979 O O . ALA A 1 278 ? -5.584 -35.399 19.944 1.00 80.88 278 ALA A O 1
ATOM 1980 N N . VAL A 1 279 ? -4.875 -34.963 17.858 1.00 86.38 279 VAL A N 1
ATOM 1981 C CA . VAL A 1 279 ? -4.289 -36.298 17.629 1.00 86.38 279 VAL A CA 1
ATOM 1982 C C . VAL A 1 279 ? -3.104 -36.541 18.565 1.00 86.38 279 VAL A C 1
ATOM 1984 O O . VAL A 1 279 ? -2.984 -37.623 19.137 1.00 86.38 279 VAL A O 1
ATOM 1987 N N . GLY A 1 280 ? -2.263 -35.526 18.773 1.00 85.00 280 GLY A N 1
ATOM 1988 C CA . GLY A 1 280 ? -1.148 -35.573 19.714 1.00 85.00 280 GLY A CA 1
ATOM 1989 C C . GLY A 1 280 ? -1.613 -35.825 21.146 1.00 85.00 280 GLY A C 1
ATOM 1990 O O . GLY A 1 280 ? -1.064 -36.693 21.819 1.00 85.00 280 GLY A O 1
ATOM 1991 N N . ALA A 1 281 ? -2.674 -35.146 21.591 1.00 80.56 281 ALA A N 1
ATOM 1992 C CA . ALA A 1 281 ? -3.263 -35.376 22.907 1.00 80.56 281 ALA A CA 1
ATOM 1993 C C . ALA A 1 281 ? -3.827 -36.795 23.064 1.00 80.56 281 ALA A C 1
ATOM 1995 O O . ALA A 1 281 ? -3.605 -37.417 24.102 1.00 80.56 281 ALA A O 1
ATOM 1996 N N . GLN A 1 282 ? -4.486 -37.332 22.030 1.00 81.31 282 GLN A N 1
ATOM 1997 C CA . GLN A 1 282 ? -5.015 -38.700 22.034 1.00 81.31 282 GLN A CA 1
ATOM 1998 C C . GLN A 1 282 ? -3.897 -39.755 22.068 1.00 81.31 282 GLN A C 1
ATOM 2000 O O . GLN A 1 282 ? -4.000 -40.745 22.790 1.00 81.31 282 GLN A O 1
ATOM 2005 N N . CYS A 1 283 ? -2.823 -39.544 21.303 1.00 84.50 283 CYS A N 1
ATOM 2006 C CA . CYS A 1 283 ? -1.663 -40.434 21.283 1.00 84.50 283 CYS A CA 1
ATOM 2007 C C . CYS A 1 283 ? -0.866 -40.375 22.595 1.00 84.50 283 CYS A C 1
ATOM 2009 O O . CYS A 1 283 ? -0.296 -41.372 23.032 1.00 84.50 283 CYS A O 1
ATOM 2011 N N . PHE A 1 284 ? -0.818 -39.206 23.232 1.00 82.56 284 PHE A N 1
ATOM 2012 C CA . PHE A 1 284 ? -0.199 -39.057 24.542 1.00 82.56 284 PHE A CA 1
ATOM 2013 C C . PHE A 1 284 ? -1.013 -39.773 25.624 1.00 82.56 284 PHE A C 1
ATOM 2015 O O . PHE A 1 284 ? -0.440 -40.474 26.453 1.00 82.56 284 PHE A O 1
ATOM 2022 N N . ASP A 1 285 ? -2.343 -39.667 25.583 1.00 76.69 285 ASP A N 1
ATOM 2023 C CA . ASP A 1 285 ? -3.205 -40.358 26.546 1.00 76.69 285 ASP A CA 1
ATOM 2024 C C . ASP A 1 285 ? -3.107 -41.884 26.393 1.00 76.69 285 ASP A C 1
ATOM 2026 O O . ASP A 1 285 ? -2.999 -42.598 27.388 1.00 76.69 285 ASP A O 1
ATOM 2030 N N . SER A 1 286 ? -3.030 -42.399 25.159 1.00 77.38 286 SER A N 1
ATOM 2031 C CA . SER A 1 286 ? -2.815 -43.835 24.930 1.00 77.38 286 SER A CA 1
ATOM 2032 C C . SER A 1 286 ? -1.441 -44.317 25.412 1.00 77.38 286 SER A C 1
ATOM 2034 O O . SER A 1 286 ? -1.347 -45.399 25.993 1.00 77.38 286 SER A O 1
ATOM 2036 N N . ALA A 1 287 ? -0.387 -43.512 25.242 1.00 82.62 287 ALA A N 1
ATOM 2037 C CA . ALA A 1 287 ? 0.944 -43.814 25.768 1.00 82.62 287 ALA A CA 1
ATOM 2038 C C . ALA A 1 287 ? 0.983 -43.792 27.309 1.00 82.62 287 ALA A C 1
ATOM 2040 O O . ALA A 1 287 ? 1.597 -44.664 27.925 1.00 82.62 287 ALA A O 1
ATOM 2041 N N . CYS A 1 288 ? 0.293 -42.842 27.946 1.00 75.56 288 CYS A N 1
ATOM 2042 C CA . CYS A 1 288 ? 0.188 -42.765 29.403 1.00 75.56 288 CYS A CA 1
ATOM 2043 C C . CYS A 1 288 ? -0.635 -43.912 29.995 1.00 75.56 288 CYS A C 1
ATOM 2045 O O . CYS A 1 288 ? -0.226 -44.473 31.008 1.00 75.56 288 CYS A O 1
ATOM 2047 N N . VAL A 1 289 ? -1.724 -44.335 29.348 1.00 75.44 289 VAL A N 1
ATOM 2048 C CA . VAL A 1 289 ? -2.472 -45.534 29.762 1.00 75.44 289 VAL A CA 1
ATOM 2049 C C . VAL A 1 289 ? -1.589 -46.783 29.671 1.00 75.44 289 VAL A C 1
ATOM 2051 O O . VAL A 1 289 ? -1.617 -47.611 30.579 1.00 75.44 289 VAL A O 1
ATOM 2054 N N . ALA A 1 290 ? -0.756 -46.896 28.631 1.00 76.44 290 ALA A N 1
ATOM 2055 C CA . ALA A 1 290 ? 0.179 -48.011 28.481 1.00 76.44 290 ALA A CA 1
ATOM 2056 C C . ALA A 1 290 ? 1.316 -48.007 29.525 1.00 76.44 290 ALA A C 1
ATOM 2058 O O . ALA A 1 290 ? 1.774 -49.076 29.921 1.00 76.44 290 ALA A O 1
ATOM 2059 N N . ALA A 1 291 ? 1.767 -46.833 29.981 1.00 80.00 291 ALA A N 1
ATOM 2060 C CA . ALA A 1 291 ? 2.880 -46.704 30.928 1.00 80.00 291 ALA A CA 1
ATOM 2061 C C . ALA A 1 291 ? 2.455 -46.661 32.411 1.00 80.00 291 ALA A C 1
ATOM 2063 O O . ALA A 1 291 ? 3.167 -47.173 33.271 1.00 80.00 291 ALA A O 1
ATOM 2064 N N . LEU A 1 292 ? 1.321 -46.027 32.721 1.00 74.62 292 LEU A N 1
ATOM 2065 C CA . LEU A 1 292 ? 0.887 -45.669 34.081 1.00 74.62 292 LEU A CA 1
ATOM 2066 C C . LEU A 1 292 ? -0.493 -46.247 34.446 1.00 74.62 292 LEU A C 1
ATOM 2068 O O . LEU A 1 292 ? -0.970 -46.030 35.559 1.00 74.62 292 LEU A O 1
ATOM 2072 N N . GLY A 1 293 ? -1.164 -46.953 33.525 1.00 70.06 293 GLY A N 1
ATOM 2073 C CA . GLY A 1 293 ? -2.456 -47.612 33.764 1.00 70.06 293 GLY A CA 1
ATOM 2074 C C . GLY A 1 293 ? -3.643 -46.669 34.002 1.00 70.06 293 GLY A C 1
ATOM 2075 O O . GLY A 1 293 ? -4.732 -47.133 34.332 1.00 70.06 293 GLY A O 1
ATOM 2076 N N . THR A 1 294 ? -3.459 -45.355 33.849 1.00 63.28 294 THR A N 1
ATOM 2077 C CA . THR A 1 294 ? -4.479 -44.325 34.098 1.00 63.28 294 THR A CA 1
ATOM 2078 C C . THR A 1 294 ? -4.510 -43.311 32.950 1.00 63.28 294 THR A C 1
ATOM 2080 O O . THR A 1 294 ? -3.465 -42.934 32.423 1.00 63.28 294 THR A O 1
ATOM 2083 N N . SER A 1 295 ? -5.714 -42.901 32.527 1.00 64.75 295 SER A N 1
ATOM 2084 C CA . SER A 1 295 ? -5.912 -41.835 31.529 1.00 64.75 295 SER A CA 1
ATOM 2085 C C . SER A 1 295 ? -5.847 -40.478 32.223 1.00 64.75 295 SER A C 1
ATOM 2087 O O . SER A 1 295 ? -6.454 -40.279 33.278 1.00 64.75 295 SER A O 1
ATOM 2089 N N . LEU A 1 296 ? -5.105 -39.547 31.629 1.00 65.62 296 LEU A N 1
ATOM 2090 C CA . LEU A 1 296 ? -4.903 -38.193 32.149 1.00 65.62 296 LEU A CA 1
ATOM 2091 C C . LEU A 1 296 ? -5.977 -37.213 31.652 1.00 65.62 296 LEU A C 1
ATOM 2093 O O . LEU A 1 296 ? -5.982 -36.056 32.070 1.00 65.62 296 LEU A O 1
ATOM 2097 N N . GLY A 1 297 ? -6.885 -37.644 30.766 1.00 68.88 297 GLY A N 1
ATOM 2098 C CA . GLY A 1 297 ? -7.954 -36.789 30.243 1.00 68.88 297 GLY A CA 1
ATOM 2099 C C . GLY A 1 297 ? -7.422 -35.602 29.431 1.00 68.88 297 GLY A C 1
ATOM 2100 O O . GLY A 1 297 ? -7.935 -34.490 29.512 1.00 68.88 297 GLY A O 1
ATOM 2101 N N . THR A 1 298 ? -6.369 -35.795 28.640 1.00 76.12 298 THR A N 1
ATOM 2102 C CA . THR A 1 298 ? -5.721 -34.704 27.885 1.00 76.12 298 THR A CA 1
ATOM 2103 C C . THR A 1 298 ? -6.661 -33.982 26.911 1.00 76.12 298 THR A C 1
ATOM 2105 O O . THR A 1 298 ? -6.517 -32.782 26.670 1.00 76.12 298 THR A O 1
ATOM 2108 N N . THR A 1 299 ? -7.672 -34.675 26.390 1.00 78.44 299 THR A N 1
ATOM 2109 C CA . THR A 1 299 ? -8.709 -34.098 25.526 1.00 78.44 299 THR A CA 1
ATOM 2110 C C . THR A 1 299 ? -9.679 -33.195 26.290 1.00 78.44 299 THR A C 1
ATOM 2112 O O . THR A 1 299 ? -10.052 -32.139 25.777 1.00 78.44 299 THR A O 1
ATOM 2115 N N . SER A 1 300 ? -10.042 -33.537 27.531 1.00 76.12 300 SER A N 1
ATOM 2116 C CA . SER A 1 300 ? -10.880 -32.673 28.371 1.00 76.12 300 SER A CA 1
ATOM 2117 C C . SER A 1 300 ? -10.121 -31.419 28.811 1.00 76.12 300 SER A C 1
ATOM 2119 O O . SER A 1 300 ? -10.702 -30.333 28.820 1.00 76.12 300 SER A O 1
ATOM 2121 N N . LEU A 1 301 ? -8.807 -31.520 29.045 1.00 76.88 301 LEU A N 1
ATOM 2122 C CA . LEU A 1 301 ? -7.945 -30.364 29.310 1.00 76.88 301 LEU A CA 1
ATOM 2123 C C . LEU A 1 301 ? -7.903 -29.383 28.124 1.00 76.88 301 LEU A C 1
ATOM 2125 O O . LEU A 1 301 ? -8.046 -28.176 28.317 1.00 76.88 301 LEU A O 1
ATOM 2129 N N . LEU A 1 302 ? -7.765 -29.889 26.893 1.00 74.81 302 LEU A N 1
ATOM 2130 C CA . LEU A 1 302 ? -7.807 -29.075 25.668 1.00 74.81 302 LEU A CA 1
ATOM 2131 C C . LEU A 1 302 ? -9.132 -28.313 25.521 1.00 74.81 302 LEU A C 1
ATOM 2133 O O . LEU A 1 302 ? -9.131 -27.131 25.170 1.00 74.81 302 LEU A O 1
ATOM 2137 N N . ILE A 1 303 ? -10.255 -28.966 25.834 1.00 79.88 303 ILE A N 1
ATOM 2138 C CA . ILE A 1 303 ? -11.585 -28.342 25.813 1.00 79.88 303 ILE A CA 1
ATOM 2139 C C . ILE A 1 303 ? -11.687 -27.248 26.885 1.00 79.88 303 ILE A C 1
ATOM 2141 O O . ILE A 1 303 ? -12.180 -26.157 26.595 1.00 79.88 303 ILE A O 1
ATOM 2145 N N . ILE A 1 304 ? -11.182 -27.500 28.097 1.00 83.75 304 ILE A N 1
ATOM 2146 C CA . ILE A 1 304 ? -11.193 -26.521 29.195 1.00 83.75 304 ILE A CA 1
ATOM 2147 C C . ILE A 1 304 ? -10.371 -25.282 28.825 1.00 83.75 304 ILE A C 1
ATOM 2149 O O . ILE A 1 304 ? -10.864 -24.165 28.965 1.00 83.75 304 ILE A O 1
ATOM 2153 N N . VAL A 1 305 ? -9.155 -25.448 28.295 1.00 83.94 305 VAL A N 1
ATOM 2154 C CA . VAL A 1 305 ? -8.318 -24.315 27.860 1.00 83.94 305 VAL A CA 1
ATOM 2155 C C . VAL A 1 305 ? -9.004 -23.526 26.742 1.00 83.94 305 VAL A C 1
ATOM 2157 O O . VAL A 1 305 ? -9.024 -22.295 26.782 1.00 83.94 305 VAL A O 1
ATOM 2160 N N . GLY A 1 306 ? -9.626 -24.216 25.779 1.00 80.25 306 GLY A N 1
ATOM 2161 C CA . GLY A 1 306 ? -10.421 -23.576 24.729 1.00 80.25 306 GLY A CA 1
ATOM 2162 C C . GLY A 1 306 ? -11.571 -22.729 25.289 1.00 80.25 306 GLY A C 1
ATOM 2163 O O . GLY A 1 306 ? -11.726 -21.568 24.906 1.00 80.25 306 GLY A O 1
ATOM 2164 N N . ALA A 1 307 ? -12.328 -23.271 26.246 1.00 81.94 307 ALA A N 1
ATOM 2165 C CA . ALA A 1 307 ? -13.437 -22.574 26.899 1.00 81.94 307 ALA A CA 1
ATOM 2166 C C . ALA A 1 307 ? -12.972 -21.377 27.752 1.00 81.94 307 ALA A C 1
ATOM 2168 O O . ALA A 1 307 ? -13.601 -20.315 27.734 1.00 81.94 307 ALA A O 1
ATOM 2169 N N . VAL A 1 308 ? -11.847 -21.509 28.460 1.00 87.31 308 VAL A N 1
ATOM 2170 C CA . VAL A 1 308 ? -11.252 -20.420 29.253 1.00 87.31 308 VAL A CA 1
ATOM 2171 C C . VAL A 1 308 ? -10.766 -19.285 28.349 1.00 87.31 308 VAL A C 1
ATOM 2173 O O . VAL A 1 308 ? -11.046 -18.121 28.619 1.00 87.31 308 VAL A O 1
ATOM 2176 N N . LEU A 1 309 ? -10.104 -19.594 27.231 1.00 85.81 309 LEU A N 1
ATOM 2177 C CA . LEU A 1 309 ? -9.664 -18.570 26.276 1.00 85.81 309 LEU A CA 1
ATOM 2178 C C . LEU A 1 309 ? -10.845 -17.849 25.615 1.00 85.81 309 LEU A C 1
ATOM 2180 O O . LEU A 1 309 ? -10.790 -16.636 25.405 1.00 85.81 309 LEU A O 1
ATOM 2184 N N . GLN A 1 310 ? -11.916 -18.577 25.293 1.00 87.12 310 GLN A N 1
ATOM 2185 C CA . GLN A 1 310 ? -13.124 -17.984 24.725 1.00 87.12 310 GLN A CA 1
ATOM 2186 C C . GLN A 1 310 ? -13.817 -17.050 25.724 1.00 87.12 310 GLN A C 1
ATOM 2188 O O . GLN A 1 310 ? -14.180 -15.931 25.358 1.00 87.12 310 GLN A O 1
ATOM 2193 N N . THR A 1 311 ? -13.957 -17.475 26.981 1.00 85.44 311 THR A N 1
ATOM 2194 C CA . THR A 1 311 ? -14.569 -16.644 28.028 1.00 85.44 311 THR A CA 1
ATOM 2195 C C . THR A 1 311 ? -13.709 -15.427 28.363 1.00 85.44 311 THR A C 1
ATOM 2197 O O . THR A 1 311 ? -14.253 -14.330 28.460 1.00 85.44 311 THR A O 1
ATOM 2200 N N . ALA A 1 312 ? -12.380 -15.563 28.425 1.00 84.19 312 ALA A N 1
ATOM 2201 C CA . ALA A 1 312 ? -11.468 -14.437 28.638 1.00 84.19 312 ALA A CA 1
ATOM 2202 C C . ALA A 1 312 ? -11.625 -13.348 27.562 1.00 84.19 312 ALA A C 1
ATOM 2204 O O . ALA A 1 312 ? -11.846 -12.182 27.890 1.00 84.19 312 ALA A O 1
ATOM 2205 N N . ARG A 1 313 ? -11.620 -13.732 26.277 1.00 83.69 313 ARG A N 1
ATOM 2206 C CA . ARG A 1 313 ? -11.814 -12.784 25.162 1.00 83.69 313 ARG A CA 1
ATOM 2207 C C . ARG A 1 313 ? -13.191 -12.125 25.184 1.00 83.69 313 ARG A C 1
ATOM 2209 O O . ARG A 1 313 ? -13.323 -10.951 24.852 1.00 83.69 313 ARG A O 1
ATOM 2216 N N . GLN A 1 314 ? -14.225 -12.873 25.562 1.00 83.19 314 GLN A N 1
ATOM 2217 C CA . GLN A 1 314 ? -15.581 -12.339 25.667 1.00 83.19 314 GLN A CA 1
ATOM 2218 C C . GLN A 1 314 ? -15.697 -11.312 26.802 1.00 83.19 314 GLN A C 1
ATOM 2220 O O . GLN A 1 314 ? -16.347 -10.282 26.631 1.00 83.19 314 GLN A O 1
ATOM 2225 N N . VAL A 1 315 ? -15.034 -11.557 27.935 1.00 86.81 315 VAL A N 1
ATOM 2226 C CA . VAL A 1 315 ? -14.967 -10.611 29.057 1.00 86.81 315 VAL A CA 1
ATOM 2227 C C . VAL A 1 315 ? -14.189 -9.353 28.669 1.00 86.81 315 VAL A C 1
ATOM 2229 O O . VAL A 1 315 ? -14.660 -8.250 28.936 1.00 86.81 315 VAL A O 1
ATOM 2232 N N . GLU A 1 316 ? -13.047 -9.492 27.992 1.00 78.06 316 GLU A N 1
ATOM 2233 C CA . GLU A 1 316 ? -12.284 -8.347 27.474 1.00 78.06 316 GLU A CA 1
ATOM 2234 C C . GLU A 1 316 ? -13.130 -7.487 26.528 1.00 78.06 316 GLU A C 1
ATOM 2236 O O . GLU A 1 316 ? -13.216 -6.273 26.722 1.00 78.06 316 GLU A O 1
ATOM 2241 N N . GLY A 1 317 ? -13.850 -8.113 25.589 1.00 78.75 317 GLY A N 1
ATOM 2242 C CA . GLY A 1 317 ? -14.748 -7.404 24.675 1.00 78.75 317 GLY A CA 1
ATOM 2243 C C . GLY A 1 317 ? -15.878 -6.647 25.387 1.00 78.75 317 GLY A C 1
ATOM 2244 O O . GLY A 1 317 ? -16.232 -5.539 24.985 1.00 78.75 317 GLY A O 1
ATOM 2245 N N . LEU A 1 318 ? -16.415 -7.196 26.483 1.00 81.56 318 LEU A N 1
ATOM 2246 C CA . LEU A 1 318 ? -17.438 -6.524 27.295 1.00 81.56 318 LEU A CA 1
ATOM 2247 C C . LEU A 1 318 ? -16.875 -5.372 28.139 1.00 81.56 318 LEU A C 1
ATOM 2249 O O . LEU A 1 318 ? -17.601 -4.422 28.430 1.00 81.56 318 LEU A O 1
ATOM 2253 N N . LEU A 1 319 ? -15.599 -5.428 28.523 1.00 78.75 319 LEU A N 1
ATOM 2254 C CA . LEU A 1 319 ? -14.946 -4.387 29.322 1.00 78.75 319 LEU A CA 1
ATOM 2255 C C . LEU A 1 319 ? -14.505 -3.173 28.489 1.00 78.75 319 LEU A C 1
ATOM 2257 O O . LEU A 1 319 ? -14.319 -2.090 29.049 1.00 78.75 319 LEU A O 1
ATOM 2261 N N . GLU A 1 320 ? -14.333 -3.316 27.174 1.00 80.12 320 GLU A N 1
ATOM 2262 C CA . GLU A 1 320 ? -13.915 -2.212 26.297 1.00 80.12 320 GLU A CA 1
ATOM 2263 C C . GLU A 1 320 ? -15.031 -1.194 26.026 1.00 80.12 320 GLU A C 1
ATOM 2265 O O . GLU A 1 320 ? -14.776 0.012 26.055 1.00 80.12 320 GLU A O 1
ATOM 2270 N N . GLY A 1 321 ? -16.274 -1.649 25.845 1.00 83.25 321 GLY A N 1
ATOM 2271 C CA . GLY A 1 321 ? -17.441 -0.782 25.623 1.00 83.25 321 GLY A CA 1
ATOM 2272 C C . GLY A 1 321 ? -17.624 0.322 26.681 1.00 83.25 321 GLY A C 1
ATOM 2273 O O . GLY A 1 321 ? -17.596 1.506 26.331 1.00 83.25 321 GLY A O 1
ATOM 2274 N N . PRO A 1 322 ? -17.746 -0.015 27.979 1.00 86.31 322 PRO A N 1
ATOM 2275 C CA . PRO A 1 322 ? -17.932 0.980 29.034 1.00 86.31 322 PRO A CA 1
ATOM 2276 C C . PRO A 1 322 ? -16.694 1.862 29.252 1.00 86.31 322 PRO A C 1
ATOM 2278 O O . PRO A 1 322 ? -16.833 3.040 29.577 1.00 86.31 322 PRO A O 1
ATOM 2281 N N . LYS A 1 323 ? -15.476 1.351 29.015 1.00 80.56 323 LYS A N 1
ATOM 2282 C CA . LYS A 1 323 ? -14.248 2.170 29.068 1.00 80.56 323 LYS A CA 1
ATOM 2283 C C . LYS A 1 323 ? -14.245 3.265 28.001 1.00 80.56 323 LYS A C 1
ATOM 2285 O O . LYS A 1 323 ? -13.776 4.372 28.267 1.00 80.56 323 LYS A O 1
ATOM 2290 N N . LEU A 1 324 ? -14.751 2.969 26.804 1.00 82.12 324 LEU A N 1
ATOM 2291 C CA . LEU A 1 324 ? -14.875 3.951 25.725 1.00 82.12 324 LEU A CA 1
ATOM 2292 C C . LEU A 1 324 ? -15.960 4.988 26.031 1.00 82.12 324 LEU A C 1
ATOM 2294 O O . LEU A 1 324 ? -15.726 6.176 25.817 1.00 82.12 324 LEU A O 1
ATOM 2298 N N . GLN A 1 325 ? -17.091 4.565 26.602 1.00 83.06 325 GLN A N 1
ATOM 2299 C CA . GLN A 1 325 ? -18.149 5.481 27.048 1.00 83.06 325 GLN A CA 1
ATOM 2300 C C . GLN A 1 325 ? -17.646 6.448 28.124 1.00 83.06 325 GLN A C 1
ATOM 2302 O O . GLN A 1 325 ? -17.787 7.653 27.964 1.00 83.06 325 GLN A O 1
ATOM 2307 N N . GLN A 1 326 ? -16.926 5.953 29.135 1.00 86.81 326 GLN A N 1
ATOM 2308 C CA . GLN A 1 326 ? -16.332 6.813 30.165 1.00 86.81 326 GLN A CA 1
ATOM 2309 C C . GLN A 1 326 ? -15.331 7.831 29.604 1.00 86.81 326 GLN A C 1
ATOM 2311 O O . GLN A 1 326 ? -15.222 8.942 30.122 1.00 86.81 326 GLN A O 1
ATOM 2316 N N . ARG A 1 327 ? -14.572 7.473 28.560 1.00 85.00 327 ARG A N 1
ATOM 2317 C CA . ARG A 1 327 ? -13.669 8.422 27.889 1.00 85.00 327 ARG A CA 1
ATOM 2318 C C . ARG A 1 327 ? -14.446 9.492 27.124 1.00 85.00 327 ARG A C 1
ATOM 2320 O O . ARG A 1 327 ? -14.098 10.662 27.228 1.00 85.00 327 ARG A O 1
ATOM 2327 N N . LEU A 1 328 ? -15.504 9.098 26.418 1.00 87.44 328 LEU A N 1
ATOM 2328 C CA . LEU A 1 328 ? -16.400 10.012 25.705 1.00 87.44 328 LEU A CA 1
ATOM 2329 C C . LEU A 1 328 ? -17.113 10.985 26.650 1.00 87.44 328 LEU A C 1
ATOM 2331 O O . LEU A 1 328 ? -17.207 12.169 26.337 1.00 87.44 328 LEU A O 1
ATOM 2335 N N . ASP A 1 329 ? -17.577 10.509 27.804 1.00 91.31 329 ASP A N 1
ATOM 2336 C CA . ASP A 1 329 ? -18.263 11.345 28.792 1.00 91.31 329 ASP A CA 1
ATOM 2337 C C . ASP A 1 329 ? -17.305 12.367 29.418 1.00 91.31 329 ASP A C 1
ATOM 2339 O O . ASP A 1 329 ? -17.626 13.553 29.469 1.00 91.31 329 ASP A O 1
ATOM 2343 N N . ARG A 1 330 ? -16.075 11.955 29.760 1.00 90.69 330 ARG A N 1
ATOM 2344 C CA . ARG A 1 330 ? -15.029 12.883 30.229 1.00 90.69 330 ARG A CA 1
ATOM 2345 C C . ARG A 1 330 ? -14.679 13.951 29.197 1.00 90.69 330 ARG A C 1
ATOM 2347 O O . ARG A 1 330 ? -14.486 15.109 29.555 1.00 90.69 330 ARG A O 1
ATOM 2354 N N . GLU A 1 331 ? -14.581 13.581 27.920 1.00 89.12 331 GLU A N 1
ATOM 2355 C CA . GLU A 1 331 ? -14.322 14.558 26.858 1.00 89.12 331 GLU A CA 1
ATOM 2356 C C . GLU A 1 331 ? -15.509 15.509 26.655 1.00 89.12 331 GLU A C 1
ATOM 2358 O O . GLU A 1 331 ? -15.304 16.707 26.457 1.00 89.12 331 GLU A O 1
ATOM 2363 N N . ARG A 1 332 ? -16.754 15.027 26.771 1.00 89.19 332 ARG A N 1
ATOM 2364 C CA . ARG A 1 332 ? -17.952 15.883 26.717 1.00 89.19 332 ARG A CA 1
ATOM 2365 C C . ARG A 1 332 ? -18.000 16.886 27.865 1.00 89.19 332 ARG A C 1
ATOM 2367 O O . ARG A 1 332 ? -18.276 18.058 27.611 1.00 89.19 332 ARG A O 1
ATOM 2374 N N . GLU A 1 333 ? -17.704 16.449 29.085 1.00 91.62 333 GLU A N 1
ATOM 2375 C CA . GLU A 1 333 ? -17.640 17.316 30.268 1.00 91.62 333 GLU A CA 1
ATOM 2376 C C . GLU A 1 333 ? -16.547 18.385 30.123 1.00 91.62 333 GLU A C 1
ATOM 2378 O O . GLU A 1 333 ? -16.792 19.563 30.387 1.00 91.62 333 GLU A O 1
ATOM 2383 N N . ALA A 1 334 ? -15.366 18.009 29.618 1.00 85.81 334 ALA A N 1
ATOM 2384 C CA . ALA A 1 334 ? -14.271 18.946 29.359 1.00 85.81 334 ALA A CA 1
ATOM 2385 C C . ALA A 1 334 ? -14.603 19.975 28.259 1.00 85.81 334 ALA A C 1
ATOM 2387 O O . ALA A 1 334 ? -14.219 21.139 28.350 1.00 85.81 334 ALA A O 1
ATOM 2388 N N . ILE A 1 335 ? -15.342 19.579 27.218 1.00 85.19 335 ILE A N 1
ATOM 2389 C CA . ILE A 1 335 ? -15.794 20.508 26.169 1.00 85.19 335 ILE A CA 1
ATOM 2390 C C . ILE A 1 335 ? -16.887 21.443 26.699 1.00 85.19 335 ILE A C 1
ATOM 2392 O O . ILE A 1 335 ? -16.926 22.617 26.327 1.00 85.19 335 ILE A O 1
ATOM 2396 N N . GLN A 1 336 ? -17.788 20.949 27.552 1.00 89.00 336 GLN A N 1
ATOM 2397 C CA . GLN A 1 336 ? -18.826 21.781 28.162 1.00 89.00 336 GLN A CA 1
ATOM 2398 C C . GLN A 1 336 ? -18.241 22.832 29.104 1.00 89.00 336 GLN A C 1
ATOM 2400 O O . GLN A 1 336 ? -18.687 23.977 29.056 1.00 89.00 336 GLN A O 1
ATOM 2405 N N . SER A 1 337 ? -17.231 22.486 29.904 1.00 86.38 337 SER A N 1
ATOM 2406 C CA . SER A 1 337 ? -16.581 23.450 30.798 1.00 86.38 337 SER A CA 1
ATOM 2407 C C . SER A 1 337 ? -15.826 24.545 30.038 1.00 86.38 337 SER A C 1
ATOM 2409 O O . SER A 1 337 ? -15.864 25.700 30.450 1.00 86.38 337 SER A O 1
ATOM 2411 N N . LEU A 1 338 ? -15.231 24.225 28.883 1.00 82.69 338 LEU A N 1
ATOM 2412 C CA . LEU A 1 338 ? -14.585 25.209 28.005 1.00 82.69 338 LEU A CA 1
ATOM 2413 C C . LEU A 1 338 ? -15.565 26.149 27.288 1.00 82.69 338 LEU A C 1
ATOM 2415 O O . LEU A 1 338 ? -15.178 27.253 26.934 1.00 82.69 338 LEU A O 1
ATOM 2419 N N . LYS A 1 339 ? -16.817 25.734 27.055 1.00 73.81 339 LYS A N 1
ATOM 2420 C CA . LYS A 1 339 ? -17.851 26.597 26.447 1.00 73.81 339 LYS A CA 1
ATOM 2421 C C . LYS A 1 339 ? -18.492 27.581 27.430 1.00 73.81 339 LYS A C 1
ATOM 2423 O O . LYS A 1 339 ? -19.243 28.449 26.995 1.00 73.81 339 LYS A O 1
ATOM 2428 N N . LEU A 1 340 ? -18.270 27.393 28.730 1.00 71.38 340 LEU A N 1
ATOM 2429 C CA . LEU A 1 340 ? -18.816 28.235 29.799 1.00 71.38 340 LEU A CA 1
ATOM 2430 C C . LEU A 1 340 ? -17.830 29.319 30.275 1.00 71.38 340 LEU A C 1
ATOM 2432 O O . LEU A 1 340 ? -18.220 30.156 31.088 1.00 71.38 340 LEU A O 1
ATOM 2436 N N . LEU A 1 341 ? -16.588 29.291 29.781 1.00 59.47 341 LEU A N 1
ATOM 2437 C CA . LEU A 1 341 ? -15.536 30.298 29.969 1.00 59.47 341 LEU A CA 1
ATOM 2438 C C . LEU A 1 341 ? -15.482 31.241 28.762 1.00 59.47 341 LEU A C 1
ATOM 2440 O O . LEU A 1 341 ? -15.208 32.439 28.988 1.00 59.47 341 LEU A O 1
#

Nearest PDB structures (foldseek):
  5ch4-assembly1_Y  TM=6.553E-01  e=1.545E-07  Thermus thermophilus HB8
  7xha-assembly1_Y  TM=6.497E-01  e=5.317E-06  Geobacillus thermodenitrificans NG80-2
  6itc-assembly1_Y  TM=6.473E-01  e=9.017E-06  Geobacillus thermodenitrificans NG80-2

InterPro domains:
  IPR002208 SecY/SEC61-alpha family [PF00344] (118-242)
  IPR002208 SecY/SEC61-alpha family [PTHR10906] (60-242)
  IPR023201 SecY domain superfamily [G3DSA:1.10.3370.10] (53-243)
  IPR023201 SecY domain superfamily [G3DSA:1.10.3370.10] (244-320)
  IPR023201 SecY domain superfamily [SSF103491] (56-242)
  IPR023201 SecY domain superfamily [SSF103491] (245-318)

Secondary structure (DSSP, 8-state):
---------------------------PPPPPPPSS-HHHHHHHHHHHHHHHHHHHHHTHHHHHHHHHHHHHHHHHHHHTTSBPTTB-TTTS---S--SHHHHHHHHHTT-TTSS--BTTTTTTHHHHHHHHHHHHHHHS-HHHHHTSTT--HHHHHHHHHHHHSTTTTHHHHHHHHHHHHHHHHHHHHHHHHHHGGGGBSSSSTTTHHHHHHHHHHHHHHHHHHHHHHHHHHSSS-HHHHHT-S-TT--TTHHHHHHHHHHHHHHHHHHHHHHHHHHHHHHHHHHHHHHHHSS---HHHHHHHHHHHHHHHHHHHHHHHHHHHHHHHHHHHHHHHHHT--

pLDDT: mean 71.17, std 16.9, range [28.28, 93.06]

Sequence (341 aa):
MQECKVSAAAPGWDGAGGGPPASASTTSAPPLPLPWPLSAAAAWLAGRLAAAARFCHYYHEVLGRAALTLGLLALIRAGHFIPLPGVDLAAVPAAGAATAGERLIKALYGQAGDLPASLFDLGISPFVNASIVLAICLVLPAEAAELLPLGIGPWLGRLREARREGRSGEAVLNSASNTMALGFAVYGGLMRALELQSCALYGGGGLFVPLTVLSLVAGSCIIHMAASTITAFGLGNGSSLMNVGLRGVVPGVPTERELRLRLLQCKAWGGACLGLLAVGAQCFDSACVAALGTSLGTTSLLIIVGAVLQTARQVEGLLEGPKLQQRLDREREAIQSLKLL

Radius of gyration: 33.36 Å; Cα contacts (8 Å, |Δi|>4): 229; chains: 1; bounding box: 92×78×83 Å

Solvent-accessible surface area (backbone atoms only — not comparable to full-atom values): 19518 Å² total; per-residue (Å²): 140,78,88,85,79,92,78,91,80,87,83,86,88,81,84,87,84,86,87,88,86,86,82,90,80,95,75,87,74,81,80,78,79,73,96,63,60,74,67,57,54,52,52,52,49,50,52,52,50,53,50,48,51,52,48,49,65,75,39,41,67,60,51,50,18,44,50,52,37,53,50,52,52,50,50,57,58,55,43,48,74,38,66,37,81,58,56,37,72,84,66,46,81,77,59,85,62,98,45,74,67,53,48,52,48,34,65,75,64,60,46,65,88,52,58,67,70,22,30,44,70,60,40,60,49,28,46,55,51,19,44,50,50,50,53,49,62,72,70,50,58,72,72,65,42,64,70,41,94,76,74,50,40,70,60,53,52,52,50,53,50,24,61,71,57,44,79,75,16,45,61,56,52,51,50,51,31,51,55,43,11,52,55,40,27,49,52,53,20,45,56,51,29,61,70,43,56,88,26,39,69,59,84,66,69,77,64,51,35,59,54,37,19,51,45,29,32,51,30,28,49,52,46,47,52,50,20,52,49,21,44,74,62,30,68,66,54,19,68,58,59,76,47,72,48,62,86,76,36,56,92,56,74,58,38,53,51,53,53,48,52,53,50,47,51,55,48,49,55,53,48,49,53,54,48,51,52,52,52,49,32,54,53,49,32,54,49,37,32,74,74,69,76,46,75,78,53,49,63,60,51,53,52,48,53,53,52,50,54,53,49,51,55,52,50,52,60,62,55,49,57,61,54,52,49,55,50,52,50,53,50,49,52,54,52,53,56,62,74,76,109

Organism: Gonium pectorale (NCBI:txid33097)

Mean predicted aligned error: 19.62 Å